Protein AF-A0AA96V862-F1 (afdb_monomer)

Solvent-accessible surface area (backbone atoms only — not comparable to full-atom values): 16514 Å² total; per-residue (Å²): 129,86,79,55,68,40,38,31,34,37,43,31,41,60,76,70,47,65,59,56,53,52,51,33,53,74,69,68,27,39,82,74,44,79,47,78,55,97,62,36,30,42,33,37,32,36,35,37,61,89,52,47,67,60,54,48,54,52,30,51,76,62,75,25,45,72,42,81,12,76,30,44,45,32,28,33,26,34,34,24,37,42,67,51,75,94,70,34,43,41,37,50,53,48,50,42,55,55,46,34,73,36,40,26,46,61,45,83,42,55,38,94,36,32,51,71,72,88,52,29,44,63,52,74,69,56,31,54,44,46,48,74,30,62,27,34,38,36,43,40,53,55,48,63,68,51,49,59,77,31,48,40,53,54,45,64,80,52,81,40,56,29,34,38,27,19,28,52,68,88,64,58,35,89,70,35,66,82,40,79,34,53,39,38,60,45,23,67,32,94,54,75,83,73,50,72,69,47,47,53,41,51,51,51,45,47,52,54,53,32,56,52,49,52,54,50,49,60,57,41,65,76,51,40,46,20,43,54,40,65,57,54,51,50,48,46,58,73,73,37,71,64,52,85,68,42,87,48,84,68,29,63,40,49,28,81,50,16,38,38,39,62,46,53,22,99,82,44,44,70,63,57,37,62,32,69,45,96,92,63,56,35,42,54,75,43,27,53,78,42,75,31,76,62,86,43,13,28,32,38,42,41,37,34,24,83,79,62,72,50,73,101

Secondary structure (DSSP, 8-state):
-PPPEEEEEEEEESTTTHHHHHHHHHTT-EEEEEEEETTEEEEEEEEEGGGHHHHHHHHHHTT-EEEE-TTTT-EEEEEES---GGG-THHHHHHHHHTTTTT-EEEEEE-TT--TTT-----HHHHHHHHTSSEEEEE--S-HHHIIIIIGGGGTT--S-EEEE-S-SS--GGGSTT-SEEE-S----SS---SHHHHHHHHHHHHHHHHHHHHHHHHHTTS-BSS-HHHHHHHHHHH-THHHH--SSSSEEEETTEEEEEEEHHHHHHHHHTPBPTTS-BHHHHEEEEE-TTTTEEEEEEPBHHHHS---

Organism: NCBI:txid3028298

Radius of gyration: 20.08 Å; Cα contacts (8 Å, |Δi|>4): 647; chains: 1; bounding box: 52×44×53 Å

Nearest PDB structures (foldseek):
  4myu-assembly1_A  TM=8.018E-01  e=1.158E-02  Thermus thermophilus
  6n0i-assembly1_A  TM=8.155E-01  e=1.321E-02  Pseudomonas putida KT2440
  5h7l-assembly2_B  TM=7.186E-01  e=4.052E-03  Pyrococcus horikoshii OT3
  7pjw-assembly1_x  TM=7.394E-01  e=7.315E-03  Escherichia coli
  7uvp-assembly1_A  TM=8.026E-01  e=3.100E-02  Bacteroides thetaiotaomicron VPI-5482

Sequence (312 aa):
MATVFEPYVFNGGVYKHGLVIELLEDVGGYLVSKIVSVAEVTMDMMVPREDVPLLEALAKSLLGTLTKSPLTGVEIAVVSPTLASHHLPHSACDIAEYLRHPGAKTTMIGLARGMGKRVSLNDDYERRLINEHDLAVFCLGSFRDCIMNYKIRLFEGIEVPIVATGGPGDIETEEIDGADLYVGHLGRSSHRWRGADEISSLDVLNEKVSELTDKLRDIIAKDPPAVLPARAMKEIENQVPEITRSLAPAPLSLKLTGIRVKLPYDLFHEKVENVEFDEGPKLSDIADITKSKLNDYILVQIKPKSEVGFEI

Mean predicted aligned error: 4.91 Å

Structure (mmCIF, N/CA/C/O backbone):
data_AF-A0AA96V862-F1
#
_entry.id   AF-A0AA96V862-F1
#
loop_
_atom_site.group_PDB
_atom_site.id
_atom_site.type_symbol
_atom_site.label_atom_id
_atom_site.label_alt_id
_atom_site.label_comp_id
_atom_site.label_asym_id
_atom_site.label_entity_id
_atom_site.label_seq_id
_atom_site.pdbx_PDB_ins_code
_atom_site.Cartn_x
_atom_site.Cartn_y
_atom_site.Cartn_z
_atom_site.occupancy
_atom_site.B_iso_or_equiv
_atom_site.auth_seq_id
_atom_site.auth_comp_id
_atom_site.auth_asym_id
_atom_site.auth_atom_id
_atom_site.pdbx_PDB_model_num
ATOM 1 N N . MET A 1 1 ? -21.231 16.796 6.192 1.00 41.34 1 MET A N 1
ATOM 2 C CA . MET A 1 1 ? -20.153 16.767 5.181 1.00 41.34 1 MET A CA 1
ATOM 3 C C . MET A 1 1 ? -19.233 15.641 5.593 1.00 41.34 1 MET A C 1
ATOM 5 O O . MET A 1 1 ? -18.969 15.554 6.782 1.00 41.34 1 MET A O 1
ATOM 9 N N . ALA A 1 2 ? -18.839 14.754 4.678 1.00 55.97 2 ALA A N 1
ATOM 10 C CA . ALA A 1 2 ? -17.864 13.719 5.008 1.00 55.97 2 ALA A CA 1
ATOM 11 C C . ALA A 1 2 ? -16.535 14.406 5.351 1.00 55.97 2 ALA A C 1
ATOM 13 O O . ALA A 1 2 ? -16.048 15.224 4.566 1.00 55.97 2 ALA A O 1
ATOM 14 N N . THR A 1 3 ? -16.003 14.139 6.540 1.00 68.88 3 THR A N 1
ATOM 15 C CA . THR A 1 3 ? -14.708 14.664 6.975 1.00 68.88 3 THR A CA 1
ATOM 16 C C . THR A 1 3 ? -13.630 14.121 6.043 1.00 68.88 3 THR A C 1
ATOM 18 O O . THR A 1 3 ? -13.493 12.910 5.885 1.00 68.88 3 THR A O 1
ATOM 21 N N . VAL A 1 4 ? -12.878 15.007 5.387 1.00 80.44 4 VAL A N 1
ATOM 22 C CA . VAL A 1 4 ? -11.779 14.596 4.504 1.00 80.44 4 VAL A CA 1
ATOM 23 C C . VAL A 1 4 ? -10.538 14.372 5.356 1.00 80.44 4 VAL A C 1
ATOM 25 O O . VAL A 1 4 ? -10.040 15.311 5.976 1.00 80.44 4 VAL A O 1
ATOM 28 N N . PHE A 1 5 ? -10.041 13.140 5.374 1.00 85.81 5 PHE A N 1
ATOM 29 C CA . PHE A 1 5 ? -8.814 12.779 6.075 1.00 85.81 5 PHE A CA 1
ATOM 30 C C . PHE A 1 5 ? -7.603 12.920 5.155 1.00 85.81 5 PHE A C 1
ATOM 32 O O . PHE A 1 5 ? -7.641 12.523 3.990 1.00 85.81 5 PHE A O 1
ATOM 39 N N . GLU A 1 6 ? -6.514 13.454 5.694 1.00 87.75 6 GLU A N 1
ATOM 40 C CA . GLU A 1 6 ? -5.225 13.539 5.027 1.00 87.75 6 GLU A CA 1
ATOM 41 C C . GLU A 1 6 ? -4.158 12.750 5.793 1.00 87.75 6 GLU A C 1
ATOM 43 O O . GLU A 1 6 ? -4.109 12.798 7.027 1.00 87.75 6 GLU A O 1
ATOM 48 N N . PRO A 1 7 ? -3.291 12.019 5.077 1.00 91.69 7 PRO A N 1
ATOM 49 C CA . PRO A 1 7 ? -2.254 11.231 5.707 1.00 91.69 7 PRO A CA 1
ATOM 50 C C . PRO A 1 7 ? -1.023 12.070 6.066 1.00 91.69 7 PRO A C 1
ATOM 52 O O . PRO A 1 7 ? -0.457 12.780 5.227 1.00 91.69 7 PRO A O 1
ATOM 55 N N . TYR A 1 8 ? -0.549 11.911 7.2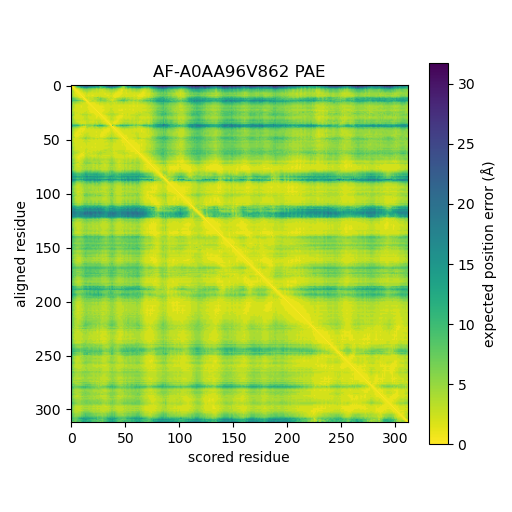97 1.00 93.25 8 TYR A N 1
ATOM 56 C CA . TYR A 1 8 ? 0.639 12.582 7.814 1.00 93.25 8 TYR A CA 1
ATOM 57 C C . TYR A 1 8 ? 1.540 11.624 8.586 1.00 93.25 8 TYR A C 1
ATOM 59 O O . TYR A 1 8 ? 1.083 10.662 9.202 1.00 93.25 8 TYR A O 1
ATOM 67 N N . VAL A 1 9 ? 2.833 11.932 8.576 1.00 93.00 9 VAL A N 1
ATOM 68 C CA . VAL A 1 9 ? 3.843 11.317 9.432 1.00 93.00 9 VAL A CA 1
ATOM 69 C C . VAL A 1 9 ? 4.285 12.348 10.453 1.00 93.00 9 VAL A C 1
ATOM 71 O O . VAL A 1 9 ? 4.728 13.441 10.095 1.00 93.00 9 VAL A O 1
ATOM 74 N N . PHE A 1 10 ? 4.186 11.994 11.728 1.00 93.94 10 PHE A N 1
ATOM 75 C CA . PHE A 1 10 ? 4.825 12.729 12.807 1.00 93.94 10 PHE A CA 1
ATOM 76 C C . PHE A 1 10 ? 6.157 12.072 13.159 1.00 93.94 10 PHE A C 1
ATOM 78 O O . PHE A 1 10 ? 6.182 10.885 13.478 1.00 93.94 10 PHE A O 1
ATOM 85 N N . ASN A 1 11 ? 7.239 12.850 13.168 1.00 93.06 11 ASN A N 1
ATOM 86 C CA . ASN A 1 11 ? 8.526 12.449 13.736 1.00 93.06 11 ASN A CA 1
ATOM 87 C C . ASN A 1 11 ? 8.864 13.356 14.914 1.00 93.06 11 ASN A C 1
ATOM 89 O O . ASN A 1 11 ? 8.935 14.577 14.760 1.00 93.06 11 ASN A O 1
ATOM 93 N N . GLY A 1 12 ? 9.112 12.777 16.083 1.00 92.88 12 GLY A N 1
ATOM 94 C CA . GLY A 1 12 ? 9.465 13.542 17.274 1.00 92.88 12 GLY A CA 1
ATOM 95 C C . GLY A 1 12 ? 10.112 12.688 18.352 1.00 92.88 12 GLY A C 1
ATOM 96 O O . GLY A 1 12 ? 10.449 11.528 18.132 1.00 92.88 12 GLY A O 1
ATOM 97 N N . GLY A 1 13 ? 10.295 13.265 19.537 1.00 90.69 13 GLY A N 1
ATOM 98 C CA . GLY A 1 13 ? 10.843 12.540 20.680 1.00 90.69 13 GLY A CA 1
ATOM 99 C C . GLY A 1 13 ? 9.818 11.624 21.356 1.00 90.69 13 GLY A C 1
ATOM 100 O O . GLY A 1 13 ? 8.620 11.899 21.364 1.00 90.69 13 GLY A O 1
ATOM 101 N N . VAL A 1 14 ? 10.292 10.573 22.030 1.00 88.75 14 VAL A N 1
ATOM 102 C CA . VAL A 1 14 ? 9.450 9.715 22.895 1.00 88.75 14 VAL A CA 1
ATOM 103 C C . VAL A 1 14 ? 8.848 10.506 24.065 1.00 88.75 14 VAL A C 1
ATOM 105 O O . VAL A 1 14 ? 7.807 10.144 24.613 1.00 88.75 14 VAL A O 1
ATOM 108 N N . TYR A 1 15 ? 9.456 11.621 24.457 1.00 85.81 15 TYR A N 1
ATOM 109 C CA . TYR A 1 15 ? 8.900 12.487 25.489 1.00 85.81 15 TYR A CA 1
ATOM 110 C C . TYR A 1 15 ? 7.643 13.216 24.986 1.00 85.81 15 TYR A C 1
ATOM 112 O O . TYR A 1 15 ? 7.693 13.912 23.979 1.00 85.81 15 TYR A O 1
ATOM 120 N N . LYS A 1 16 ? 6.522 13.088 25.711 1.00 86.50 16 LYS A N 1
ATOM 121 C CA . LYS A 1 16 ? 5.240 13.782 25.450 1.00 86.50 16 LYS A CA 1
ATOM 122 C C . LYS A 1 16 ? 4.552 13.502 24.104 1.00 86.50 16 LYS A C 1
ATOM 124 O O . LYS A 1 16 ? 3.540 14.133 23.824 1.00 86.50 16 LYS A O 1
ATOM 129 N N . HIS A 1 17 ? 4.992 12.514 23.324 1.00 91.00 17 HIS A N 1
ATOM 130 C CA . HIS A 1 17 ? 4.278 12.111 22.102 1.00 91.00 17 HIS A CA 1
ATOM 131 C C . HIS A 1 17 ? 2.830 11.655 22.351 1.00 91.00 17 HIS A C 1
ATOM 133 O O . HIS A 1 17 ? 2.010 11.733 21.446 1.00 91.00 17 HIS A O 1
ATOM 139 N N . GLY A 1 18 ? 2.503 11.223 23.577 1.00 92.06 18 GLY A N 1
ATOM 140 C CA . GLY A 1 18 ? 1.128 10.920 23.985 1.00 92.06 18 GLY A CA 1
ATOM 141 C C . GLY A 1 18 ? 0.166 12.094 23.787 1.00 92.06 18 GLY A C 1
ATOM 142 O O . GLY A 1 18 ? -0.957 11.862 23.375 1.00 92.06 18 GLY A O 1
ATOM 143 N N . LEU A 1 19 ? 0.632 13.342 23.930 1.00 93.88 19 LEU A N 1
ATOM 144 C CA . LEU A 1 19 ? -0.191 14.532 23.672 1.00 93.88 19 LEU A CA 1
ATOM 145 C C . LEU A 1 19 ? -0.640 14.626 22.209 1.00 93.88 19 LEU A C 1
ATOM 147 O O . LEU A 1 19 ? -1.703 15.162 21.924 1.00 93.88 19 LEU A O 1
ATOM 151 N N . VAL A 1 20 ? 0.178 14.129 21.275 1.00 94.50 20 VAL A N 1
ATOM 152 C CA . VAL A 1 20 ? -0.180 14.091 19.849 1.00 94.50 20 VAL A CA 1
ATOM 153 C C . VAL A 1 20 ? -1.246 13.028 19.603 1.00 94.50 20 VAL A C 1
ATOM 155 O O . VAL A 1 20 ? -2.133 13.258 18.796 1.00 94.50 20 VAL A O 1
ATOM 158 N N . ILE A 1 21 ? -1.179 11.895 20.311 1.00 94.12 21 ILE A N 1
ATOM 159 C CA . ILE A 1 21 ? -2.191 10.831 20.230 1.00 94.12 21 ILE A CA 1
ATOM 160 C C . ILE A 1 21 ? -3.515 11.318 20.826 1.00 94.12 21 ILE A C 1
ATOM 162 O O . ILE A 1 21 ? -4.541 11.181 20.178 1.00 94.12 21 ILE A O 1
ATOM 166 N N . GLU A 1 22 ? -3.478 11.942 22.004 1.00 94.62 22 GLU A N 1
ATOM 167 C CA . GLU A 1 22 ? -4.659 12.531 22.651 1.00 94.62 22 GLU A CA 1
ATOM 168 C C . GLU A 1 22 ? -5.318 13.576 21.741 1.00 94.62 22 GLU A C 1
ATOM 170 O O . GLU A 1 22 ? -6.507 13.481 21.460 1.00 94.62 22 GLU A O 1
ATOM 175 N N . 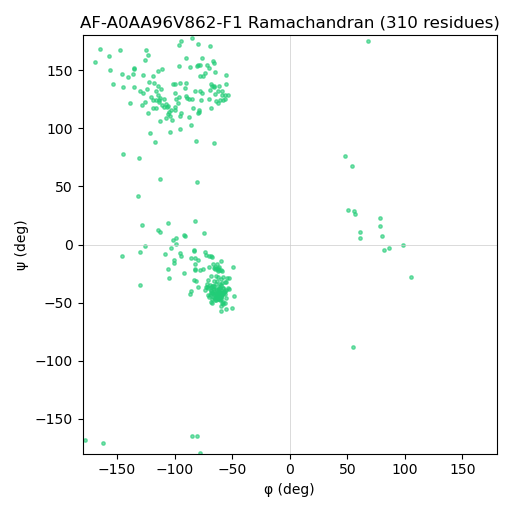LEU A 1 23 ? -4.537 14.514 21.187 1.00 95.50 23 LEU A N 1
ATOM 176 C CA . LEU A 1 23 ? -5.076 15.505 20.254 1.00 95.50 23 LEU A CA 1
ATOM 177 C C . LEU A 1 23 ? -5.633 14.855 18.980 1.00 95.50 23 LEU A C 1
ATOM 179 O O . LEU A 1 23 ? -6.647 15.312 18.466 1.00 95.50 23 LEU A O 1
ATOM 183 N N . LEU A 1 24 ? -4.974 13.817 18.455 1.00 94.62 24 LEU A N 1
ATOM 184 C CA . LEU A 1 24 ? -5.450 13.082 17.283 1.00 94.62 24 LEU A CA 1
ATOM 185 C C . LEU A 1 24 ? -6.815 12.435 17.555 1.00 94.62 24 LEU A C 1
ATOM 187 O O . LEU A 1 24 ? -7.692 12.520 16.703 1.00 94.62 24 LEU A O 1
ATOM 191 N N . GLU A 1 25 ? -6.998 11.822 18.724 1.00 91.75 25 GLU A N 1
ATOM 192 C CA . GLU A 1 25 ? -8.276 11.236 19.144 1.00 91.75 25 GLU A CA 1
ATOM 193 C C . GLU A 1 25 ? -9.349 12.318 19.354 1.00 91.75 25 GLU A C 1
ATOM 195 O O . GLU A 1 25 ? -10.470 12.155 18.874 1.00 91.75 25 GLU A O 1
ATOM 200 N N . ASP A 1 26 ? -8.996 13.453 19.968 1.00 93.75 26 ASP A N 1
ATOM 201 C CA . ASP A 1 26 ? -9.911 14.580 20.209 1.00 93.75 26 ASP A CA 1
ATOM 202 C C . ASP A 1 26 ? -10.456 15.195 18.911 1.00 93.75 26 ASP A C 1
ATOM 204 O O . ASP A 1 26 ? -11.619 15.602 18.853 1.00 93.75 26 ASP A O 1
ATOM 208 N N . VAL A 1 27 ? -9.637 15.256 17.855 1.00 92.69 27 VAL A N 1
ATOM 209 C CA . VAL A 1 27 ? -10.074 15.741 16.534 1.00 92.69 27 VAL A CA 1
ATOM 210 C C . VAL A 1 27 ? -10.773 14.652 15.711 1.00 92.69 27 VAL A C 1
ATOM 212 O O . VAL A 1 27 ? -11.282 14.932 14.632 1.00 92.69 27 VAL A O 1
ATOM 215 N N . GLY A 1 28 ? -10.825 13.405 16.194 1.00 89.81 28 GLY A N 1
ATOM 216 C CA . GLY A 1 28 ? -11.420 12.273 15.476 1.00 89.81 28 GLY A CA 1
ATOM 217 C C . GLY A 1 28 ? -10.530 11.691 14.371 1.00 89.81 28 GLY A C 1
ATOM 218 O O . GLY A 1 28 ? -11.031 11.090 13.422 1.00 89.81 28 GLY A O 1
ATOM 219 N N . GLY A 1 29 ? -9.215 11.896 14.458 1.00 92.06 29 GLY A N 1
ATOM 220 C CA . GLY A 1 29 ? -8.222 11.255 13.603 1.00 92.06 29 GLY A CA 1
ATOM 221 C C . GLY A 1 29 ? -7.894 9.823 14.031 1.00 92.06 29 GLY A C 1
ATOM 222 O O . GLY A 1 29 ? -8.300 9.346 15.088 1.00 92.06 29 GLY A O 1
ATOM 223 N N . TYR A 1 30 ? -7.114 9.129 13.202 1.00 92.56 30 TYR A N 1
ATOM 224 C CA . TYR A 1 30 ? -6.761 7.726 13.424 1.00 92.56 30 TYR A CA 1
ATOM 225 C C . TYR A 1 30 ? -5.254 7.509 13.375 1.00 92.56 30 TYR A C 1
ATOM 227 O O . TYR A 1 30 ? -4.579 7.910 12.423 1.00 92.56 30 TYR A O 1
ATOM 235 N N . LEU A 1 31 ? -4.726 6.817 14.384 1.00 91.56 31 LEU A N 1
ATOM 236 C CA . LEU A 1 31 ? -3.350 6.334 14.386 1.00 91.56 31 LEU A CA 1
ATOM 237 C C . LEU A 1 31 ? -3.266 5.065 13.529 1.00 91.56 31 LEU A C 1
ATOM 239 O O . LEU A 1 31 ? -3.858 4.045 13.867 1.00 91.56 31 LEU A O 1
ATOM 243 N N . VAL A 1 32 ? -2.516 5.122 12.430 1.00 89.75 32 VAL A N 1
ATOM 244 C CA . VAL A 1 32 ? -2.312 3.985 11.519 1.00 89.75 32 VAL A CA 1
ATOM 245 C C . VAL A 1 32 ? -1.148 3.121 11.990 1.00 89.75 32 VAL A C 1
ATOM 247 O O . VAL A 1 32 ? -1.200 1.895 11.933 1.00 89.75 32 VAL A O 1
ATOM 250 N N . SER A 1 33 ? -0.054 3.746 12.419 1.00 86.88 33 SER A N 1
ATOM 251 C CA . SER A 1 33 ? 1.128 3.017 12.868 1.00 86.88 33 SER A CA 1
ATOM 252 C C . SER A 1 33 ? 1.960 3.859 13.824 1.00 86.88 33 SER A C 1
ATOM 254 O O . SER A 1 33 ? 1.974 5.085 13.746 1.00 86.88 33 SER A O 1
ATOM 256 N N . LYS A 1 34 ? 2.655 3.191 14.746 1.00 90.12 34 LYS A N 1
ATOM 257 C CA . LYS A 1 34 ? 3.554 3.822 15.709 1.00 90.12 34 LYS A CA 1
ATOM 258 C C . LYS A 1 34 ? 4.805 2.979 15.856 1.00 90.12 34 LYS A C 1
ATOM 260 O O . LYS A 1 34 ? 4.740 1.820 16.264 1.00 90.12 34 LYS A O 1
ATOM 265 N N . ILE A 1 35 ? 5.949 3.585 15.574 1.00 88.00 35 ILE A N 1
ATOM 266 C CA . ILE A 1 35 ? 7.262 2.973 15.741 1.00 88.00 35 ILE A CA 1
ATOM 267 C C . ILE A 1 35 ? 8.035 3.812 16.748 1.00 88.00 35 ILE A C 1
ATOM 269 O O . ILE A 1 35 ? 8.203 5.014 16.573 1.00 88.00 35 ILE A O 1
ATOM 273 N N . VAL A 1 36 ? 8.503 3.169 17.815 1.00 88.88 36 VAL A N 1
ATOM 274 C CA . VAL A 1 36 ? 9.355 3.795 18.828 1.00 88.88 36 VAL A CA 1
ATOM 275 C C . VAL A 1 36 ? 10.777 3.281 18.634 1.00 88.88 36 VAL A C 1
ATOM 277 O O . VAL A 1 36 ? 11.021 2.080 18.749 1.00 88.88 36 VAL A O 1
ATOM 280 N N . SER A 1 37 ? 11.712 4.185 18.347 1.00 87.19 37 SER A N 1
ATOM 281 C CA . SER A 1 37 ? 13.129 3.889 18.135 1.00 87.19 37 SER A CA 1
ATOM 282 C C . SER A 1 37 ? 13.984 4.669 19.130 1.00 87.19 37 SER A C 1
ATOM 284 O O . SER A 1 37 ? 14.327 5.827 18.913 1.00 87.19 37 SER A O 1
ATOM 286 N N . VAL A 1 38 ? 14.346 4.021 20.241 1.00 87.06 38 VAL A N 1
ATOM 287 C CA . VAL A 1 38 ? 15.178 4.580 21.324 1.00 87.06 38 VAL A CA 1
ATOM 288 C C . VAL A 1 38 ? 14.621 5.893 21.894 1.00 87.06 38 VAL A C 1
ATOM 290 O O . VAL A 1 38 ? 13.881 5.863 22.873 1.00 87.06 38 VAL A O 1
ATOM 293 N N . ALA A 1 39 ? 14.992 7.034 21.313 1.00 88.75 39 ALA A N 1
ATOM 294 C CA . ALA A 1 39 ? 14.584 8.369 21.740 1.00 88.75 39 ALA A CA 1
ATOM 295 C C . ALA A 1 39 ? 13.582 9.029 20.780 1.00 88.75 39 ALA A C 1
ATOM 297 O O . ALA A 1 39 ? 13.023 10.071 21.122 1.00 88.75 39 ALA A O 1
ATOM 298 N N . GLU A 1 40 ? 13.324 8.416 19.626 1.00 90.38 40 GLU A N 1
ATOM 299 C CA . GLU A 1 40 ? 12.461 8.930 18.569 1.00 90.38 40 GLU A CA 1
ATOM 300 C C . GLU A 1 40 ? 11.180 8.104 18.444 1.00 90.38 40 GLU A C 1
ATOM 302 O O . GLU A 1 40 ? 11.135 6.908 18.751 1.00 90.38 40 GLU A O 1
ATOM 307 N N . VAL A 1 41 ? 10.120 8.759 17.991 1.00 92.50 41 VAL A N 1
ATOM 308 C CA . VAL A 1 41 ? 8.857 8.136 17.630 1.00 92.50 41 VAL A CA 1
ATOM 309 C C . VAL A 1 41 ? 8.438 8.625 16.253 1.00 92.50 41 VAL A C 1
ATOM 311 O O . VAL A 1 41 ? 8.437 9.828 15.983 1.00 92.50 41 VAL A O 1
ATOM 314 N N . THR A 1 42 ? 8.061 7.673 15.410 1.00 91.88 42 THR A N 1
ATOM 315 C CA . THR A 1 42 ? 7.441 7.916 14.112 1.00 91.88 42 THR A CA 1
ATOM 316 C C . THR A 1 42 ? 6.010 7.408 14.179 1.00 91.88 42 THR A C 1
ATOM 318 O O . THR A 1 42 ? 5.780 6.259 14.570 1.00 91.88 42 THR A O 1
ATOM 321 N N . MET A 1 43 ? 5.047 8.264 13.847 1.00 92.75 43 MET A N 1
ATOM 322 C CA . MET A 1 43 ? 3.625 7.925 13.847 1.00 92.75 43 MET A CA 1
ATOM 323 C C . MET A 1 43 ? 3.005 8.238 12.493 1.00 92.75 43 MET A C 1
ATOM 325 O O . MET A 1 43 ? 3.043 9.385 12.054 1.00 92.75 43 MET A O 1
ATOM 329 N N . ASP A 1 44 ? 2.413 7.224 11.871 1.00 91.38 44 ASP A N 1
ATOM 330 C CA . ASP A 1 44 ? 1.583 7.366 10.679 1.00 91.38 44 ASP A CA 1
ATOM 331 C C . ASP A 1 44 ? 0.151 7.655 11.130 1.00 91.38 44 ASP A C 1
ATOM 333 O O . ASP A 1 44 ? -0.413 6.895 11.922 1.00 91.38 44 ASP A O 1
ATOM 337 N N . MET A 1 45 ? -0.448 8.738 10.644 1.00 93.00 45 MET A N 1
ATOM 338 C CA . MET A 1 45 ? -1.752 9.215 11.106 1.00 93.00 45 MET A CA 1
ATOM 339 C C . MET A 1 45 ? -2.641 9.617 9.931 1.00 93.00 45 MET A C 1
ATOM 341 O O . MET A 1 45 ? -2.160 10.138 8.926 1.00 93.00 45 MET A O 1
ATOM 345 N N . MET A 1 46 ? -3.945 9.413 10.091 1.00 91.62 46 MET A N 1
ATOM 346 C CA . MET A 1 46 ? -4.989 10.002 9.255 1.00 91.62 46 MET A CA 1
ATOM 347 C C . MET A 1 46 ? -5.629 11.144 10.037 1.00 91.62 46 MET A C 1
ATOM 349 O O . MET A 1 46 ? -6.224 10.912 11.089 1.00 91.62 46 MET A O 1
ATOM 353 N N . VAL A 1 47 ? -5.487 12.371 9.541 1.00 92.62 47 VAL A N 1
ATOM 354 C CA . VAL A 1 47 ? -5.887 13.592 10.251 1.00 92.62 47 VAL A CA 1
ATOM 355 C C . VAL A 1 47 ? -7.003 14.287 9.472 1.00 92.62 47 VAL A C 1
ATOM 357 O O . VAL A 1 47 ? -6.854 14.465 8.263 1.00 92.62 47 VAL A O 1
ATOM 360 N N . PRO A 1 48 ? -8.105 14.709 10.108 1.00 91.69 48 PRO A N 1
ATOM 361 C CA . PRO A 1 48 ? -9.076 15.597 9.478 1.00 91.69 48 PRO A CA 1
ATOM 362 C C . PRO A 1 48 ? -8.396 16.849 8.921 1.00 91.69 48 PRO A C 1
ATOM 364 O O . PRO A 1 48 ? -7.658 17.534 9.629 1.00 91.69 48 PRO A O 1
ATOM 367 N N . ARG A 1 49 ? -8.649 17.170 7.649 1.00 89.81 49 ARG A N 1
ATOM 368 C CA . ARG A 1 49 ? -8.008 18.296 6.948 1.00 89.81 49 ARG A CA 1
ATOM 369 C C . ARG A 1 49 ? -8.132 19.622 7.705 1.00 89.81 49 ARG A C 1
ATOM 371 O O . ARG A 1 49 ? -7.201 20.422 7.682 1.00 89.81 49 ARG A O 1
ATOM 378 N N . GLU A 1 50 ? -9.277 19.861 8.338 1.00 90.50 50 GLU A N 1
ATOM 379 C CA . GLU A 1 50 ? -9.581 21.114 9.042 1.00 90.50 50 GLU A CA 1
ATOM 380 C C . GLU A 1 50 ? -8.716 21.308 10.300 1.00 90.50 50 GLU A C 1
ATOM 382 O O . GLU A 1 50 ? -8.393 22.443 10.653 1.00 90.50 50 GLU A O 1
ATOM 387 N N . ASP A 1 51 ? -8.259 20.210 10.908 1.00 93.44 51 ASP A N 1
ATOM 388 C CA . ASP A 1 51 ? -7.562 20.195 12.197 1.00 93.44 51 ASP A CA 1
ATOM 389 C C . ASP A 1 51 ? -6.041 20.010 12.082 1.00 93.44 51 ASP A C 1
ATOM 391 O O . ASP A 1 51 ? -5.318 20.104 13.078 1.00 93.44 51 ASP A O 1
ATOM 395 N N . VAL A 1 52 ? -5.513 19.824 10.865 1.00 93.25 52 VAL A N 1
ATOM 396 C CA . VAL A 1 52 ? -4.062 19.759 10.601 1.00 93.25 52 VAL A CA 1
ATOM 397 C C . VAL A 1 52 ? -3.287 20.919 11.253 1.00 93.25 52 VAL A C 1
ATOM 399 O O . VAL A 1 52 ? -2.271 20.642 11.898 1.00 93.25 52 VAL A O 1
AT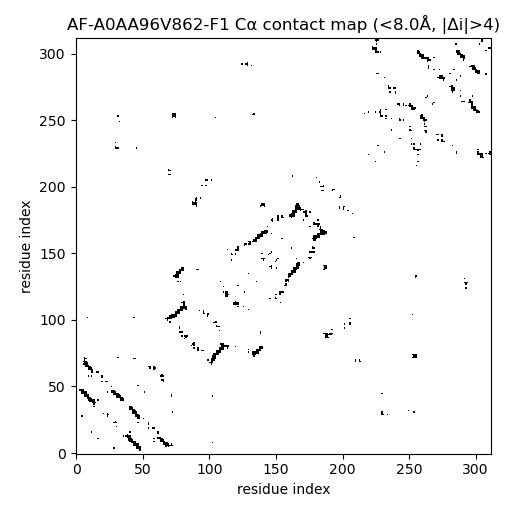OM 402 N N . PRO A 1 53 ? -3.740 22.194 11.193 1.00 95.00 53 PRO A N 1
ATOM 403 C CA . PRO A 1 53 ? -3.010 23.300 11.818 1.00 95.00 53 PRO A CA 1
ATOM 404 C C . PRO A 1 53 ? -2.831 23.151 13.339 1.00 95.00 53 PRO A C 1
ATOM 406 O O . PRO A 1 53 ? -1.838 23.632 13.893 1.00 95.00 53 PRO A O 1
ATOM 409 N N . LEU A 1 54 ? -3.765 22.481 14.028 1.00 94.62 54 LEU A N 1
ATOM 410 C CA . LEU A 1 54 ? -3.670 22.226 15.469 1.00 94.62 54 LEU A CA 1
ATOM 411 C C . LEU A 1 54 ? -2.556 21.218 15.768 1.00 94.62 54 LEU A C 1
ATOM 413 O O . LEU A 1 54 ? -1.726 21.454 16.653 1.00 94.62 54 LEU A O 1
ATOM 417 N N . LEU A 1 55 ? -2.491 20.131 14.992 1.00 93.81 55 LEU A N 1
ATOM 418 C CA . LEU A 1 55 ? -1.431 19.131 15.117 1.00 93.81 55 LEU A CA 1
ATOM 419 C C . LEU A 1 55 ? -0.061 19.706 14.744 1.00 93.81 55 LEU A C 1
ATOM 421 O O . LEU A 1 55 ? 0.918 19.410 15.426 1.00 93.81 55 LEU A O 1
ATOM 425 N N . GLU A 1 56 ? 0.032 20.558 13.721 1.00 94.75 56 GLU A N 1
ATOM 426 C CA . GLU A 1 56 ? 1.283 21.236 13.355 1.00 94.75 56 GLU A CA 1
ATOM 427 C C . GLU A 1 56 ? 1.806 22.126 14.490 1.00 94.75 56 GLU A C 1
ATOM 429 O O . GLU A 1 56 ? 2.999 22.098 14.818 1.00 94.75 56 GLU A O 1
ATOM 434 N N . ALA A 1 57 ? 0.916 22.895 15.126 1.00 95.56 57 ALA A N 1
ATOM 435 C CA . ALA A 1 57 ? 1.269 23.745 16.257 1.00 95.56 57 ALA A CA 1
ATOM 436 C C . ALA A 1 57 ? 1.783 22.918 17.446 1.00 95.56 57 ALA A C 1
ATOM 438 O O . ALA A 1 57 ? 2.821 23.253 18.034 1.00 95.56 57 ALA A O 1
ATOM 439 N N . LEU A 1 58 ? 1.103 21.811 17.768 1.00 94.81 58 LEU A N 1
ATOM 440 C CA . LEU A 1 58 ? 1.529 20.899 18.826 1.00 94.81 58 LEU A CA 1
ATOM 441 C C . LEU A 1 58 ? 2.865 20.231 18.483 1.00 94.81 58 LEU A C 1
ATOM 443 O O . LEU A 1 58 ? 3.781 20.261 19.308 1.00 94.81 58 LEU A O 1
ATOM 447 N N . ALA A 1 59 ? 3.016 19.697 17.268 1.00 94.06 59 ALA A N 1
ATOM 448 C CA . ALA A 1 59 ? 4.241 19.048 16.812 1.00 94.06 59 ALA A CA 1
ATOM 449 C C . ALA A 1 59 ? 5.443 19.989 16.948 1.00 94.06 59 ALA A C 1
ATOM 451 O O . ALA A 1 59 ? 6.457 19.618 17.540 1.00 94.06 59 ALA A O 1
ATOM 452 N N . LYS A 1 60 ? 5.289 21.246 16.518 1.00 94.50 60 LYS A N 1
ATOM 453 C CA . LYS A 1 60 ? 6.320 22.279 16.660 1.00 94.50 60 LYS A CA 1
ATOM 454 C C . LYS A 1 60 ? 6.656 22.581 18.122 1.00 94.50 60 LYS A C 1
ATOM 456 O O . LYS A 1 60 ? 7.831 22.739 18.452 1.00 94.50 60 LYS A O 1
ATOM 461 N N . SER A 1 61 ? 5.659 22.637 19.009 1.00 94.44 61 SER A N 1
ATOM 462 C CA . SER A 1 61 ? 5.885 22.844 20.451 1.00 94.44 61 SER A CA 1
ATOM 463 C C . SER A 1 61 ? 6.673 21.701 21.106 1.00 94.44 61 SER A C 1
ATOM 465 O O . SER A 1 61 ? 7.402 21.922 22.073 1.00 94.44 61 SER A O 1
ATOM 467 N N . LEU A 1 62 ? 6.567 20.493 20.544 1.00 93.12 62 LEU A N 1
ATOM 468 C CA . LEU A 1 62 ? 7.283 19.293 20.972 1.00 93.12 62 LEU A CA 1
ATOM 469 C C . LEU A 1 62 ? 8.625 19.096 20.251 1.00 93.12 62 LEU A C 1
ATOM 471 O O . LEU A 1 62 ? 9.257 18.058 20.437 1.00 93.12 62 LEU A O 1
ATOM 475 N N . LEU A 1 63 ? 9.070 20.073 19.448 1.00 92.88 63 LEU A N 1
ATOM 476 C CA . LEU A 1 63 ? 10.261 19.972 18.592 1.00 92.88 63 LEU A CA 1
ATOM 477 C C . LEU A 1 63 ? 10.198 18.789 17.605 1.00 92.88 63 LEU A C 1
ATOM 479 O O . LEU A 1 63 ? 11.230 18.261 17.196 1.00 92.88 63 LEU A O 1
ATOM 483 N N . GLY A 1 64 ? 8.987 18.367 17.241 1.00 93.19 64 GLY A N 1
ATOM 484 C CA . GLY A 1 64 ? 8.726 17.371 16.213 1.00 93.19 64 GLY A CA 1
ATOM 485 C C . GLY A 1 64 ? 8.449 17.998 14.848 1.00 93.19 64 GLY A C 1
ATOM 486 O O . GLY A 1 64 ? 8.336 19.216 14.693 1.00 93.19 64 GLY A O 1
ATOM 487 N N . THR A 1 65 ? 8.310 17.133 13.853 1.00 94.12 65 THR A N 1
ATOM 488 C CA . THR A 1 65 ? 7.952 17.481 12.478 1.00 94.12 65 THR A CA 1
ATOM 489 C C . THR A 1 65 ? 6.693 16.729 12.085 1.00 94.12 65 THR A C 1
ATOM 491 O O . THR A 1 65 ? 6.526 15.565 12.445 1.00 94.12 65 THR A O 1
ATOM 494 N N . LEU A 1 66 ? 5.806 17.410 11.366 1.00 94.00 66 LEU A N 1
ATOM 495 C CA . LEU A 1 66 ? 4.635 16.816 10.743 1.00 94.00 66 LEU A CA 1
ATOM 496 C C . LEU A 1 66 ? 4.808 16.974 9.234 1.00 94.00 66 LEU A C 1
ATOM 498 O O . LEU A 1 66 ? 4.931 18.091 8.737 1.00 94.00 66 LEU A O 1
ATOM 502 N N . THR A 1 67 ? 4.881 15.862 8.515 1.00 93.06 67 THR A N 1
ATOM 503 C CA . THR A 1 67 ? 5.115 15.842 7.067 1.00 93.06 67 THR A CA 1
ATOM 504 C C . THR A 1 67 ? 3.996 15.086 6.382 1.00 93.06 67 THR A C 1
ATOM 506 O O . THR A 1 67 ? 3.627 13.998 6.825 1.00 93.06 67 THR A O 1
ATOM 509 N N . LYS A 1 68 ? 3.450 15.645 5.300 1.00 91.38 68 LYS A N 1
ATOM 510 C CA . LYS A 1 68 ? 2.423 14.963 4.510 1.00 91.38 68 LYS A CA 1
ATOM 511 C C . LYS A 1 68 ? 2.991 13.666 3.936 1.00 91.38 68 LYS A C 1
ATOM 513 O O . LYS A 1 68 ? 4.119 13.646 3.450 1.00 91.38 68 LYS A O 1
ATOM 518 N N . SER A 1 69 ? 2.206 12.599 4.008 1.00 92.38 69 SER A N 1
ATOM 519 C CA . SER A 1 69 ? 2.647 11.243 3.687 1.00 92.38 69 SER A CA 1
ATOM 520 C C . SER A 1 69 ? 1.643 10.583 2.743 1.00 92.38 69 SER A C 1
ATOM 522 O O . SER A 1 69 ? 0.816 9.778 3.165 1.00 92.38 69 SER A O 1
ATOM 524 N N . PRO A 1 70 ? 1.633 10.973 1.458 1.00 91.62 70 PRO A N 1
ATOM 525 C CA . PRO A 1 70 ? 0.531 10.685 0.542 1.00 91.62 70 PRO A CA 1
ATOM 526 C C . PRO A 1 70 ? 0.291 9.196 0.284 1.00 91.62 70 PRO A C 1
ATOM 528 O O . PRO A 1 70 ? -0.794 8.848 -0.166 1.00 91.62 70 PRO A O 1
ATOM 531 N N . LEU A 1 71 ? 1.232 8.299 0.581 1.00 94.38 71 LEU A N 1
ATOM 532 C CA . LEU A 1 71 ? 1.053 6.856 0.408 1.00 94.38 71 LEU A CA 1
ATOM 533 C C . LEU A 1 71 ? 0.733 6.122 1.720 1.00 94.38 71 LEU A C 1
ATOM 535 O O . LEU A 1 71 ? 0.602 4.898 1.714 1.00 94.38 71 LEU A O 1
ATOM 539 N N . THR A 1 72 ? 0.561 6.822 2.848 1.00 92.00 72 THR A N 1
ATOM 540 C CA . THR A 1 72 ? 0.076 6.179 4.077 1.00 92.00 72 THR A CA 1
ATOM 541 C C . THR A 1 72 ? -1.291 5.556 3.830 1.00 92.00 72 THR A C 1
ATOM 543 O O . THR A 1 72 ? -2.200 6.185 3.283 1.00 92.00 72 THR A O 1
ATOM 546 N N . GLY A 1 73 ? -1.432 4.302 4.257 1.00 90.88 73 GLY A N 1
ATOM 547 C CA . GLY A 1 73 ? -2.656 3.539 4.048 1.00 90.88 73 GLY A CA 1
ATOM 548 C C . GLY A 1 73 ? -2.815 2.962 2.644 1.00 90.88 73 GLY A C 1
ATOM 549 O O . GLY A 1 73 ? -3.920 2.587 2.271 1.00 90.88 73 GLY A O 1
ATOM 550 N N . VAL A 1 74 ? -1.729 2.915 1.874 1.00 94.88 74 VAL A N 1
ATOM 551 C CA . VAL A 1 74 ? -1.693 2.310 0.543 1.00 94.88 74 VAL A CA 1
ATOM 552 C C . VAL A 1 74 ? -0.780 1.096 0.579 1.00 94.88 74 VAL A C 1
ATOM 554 O O . VAL A 1 74 ? 0.375 1.172 1.016 1.00 94.88 74 VAL A O 1
ATOM 557 N N . GLU A 1 75 ? -1.292 -0.027 0.099 1.00 96.44 75 GLU A N 1
ATOM 558 C CA . GLU A 1 75 ? -0.537 -1.255 -0.079 1.00 96.44 75 GLU A CA 1
ATOM 559 C C . GLU A 1 75 ? -0.124 -1.405 -1.547 1.00 96.44 75 GLU A C 1
ATOM 561 O O . GLU A 1 75 ? -0.968 -1.502 -2.436 1.00 96.44 75 GLU A O 1
ATOM 566 N N . ILE A 1 76 ? 1.182 -1.443 -1.811 1.00 98.25 76 ILE A N 1
ATOM 567 C CA . ILE A 1 76 ? 1.743 -1.458 -3.166 1.00 98.25 76 ILE A CA 1
ATOM 568 C C . ILE A 1 76 ? 2.444 -2.790 -3.427 1.00 98.25 76 ILE A C 1
ATOM 570 O O . ILE A 1 76 ? 3.376 -3.167 -2.708 1.00 98.25 76 ILE A O 1
ATOM 574 N N . ALA A 1 77 ? 2.046 -3.480 -4.493 1.00 97.94 77 ALA A N 1
ATOM 575 C CA . ALA A 1 77 ? 2.788 -4.622 -5.011 1.00 97.94 77 ALA A CA 1
ATOM 576 C C . ALA A 1 77 ? 3.987 -4.122 -5.821 1.00 97.94 77 ALA A C 1
ATOM 578 O O . ALA A 1 77 ? 3.813 -3.536 -6.883 1.00 97.94 77 ALA A O 1
ATOM 579 N N . VAL A 1 78 ? 5.212 -4.373 -5.365 1.00 97.81 78 VAL A N 1
ATOM 580 C CA . VAL A 1 78 ? 6.420 -4.101 -6.155 1.00 97.81 78 VAL A CA 1
ATOM 581 C C . VAL A 1 78 ? 6.820 -5.387 -6.864 1.00 97.81 78 VAL A C 1
ATOM 583 O O . VAL A 1 78 ? 7.390 -6.308 -6.271 1.00 97.81 78 VAL A O 1
ATOM 586 N N . VAL A 1 79 ? 6.454 -5.467 -8.139 1.00 95.88 79 VAL A N 1
ATOM 587 C CA . VAL A 1 79 ? 6.556 -6.667 -8.961 1.00 95.88 79 VAL A CA 1
ATOM 588 C C . VAL A 1 79 ? 7.861 -6.640 -9.737 1.00 95.88 79 VAL A C 1
ATOM 590 O O . VAL A 1 79 ? 8.061 -5.841 -10.648 1.00 95.88 79 VAL A O 1
ATOM 593 N N . SER A 1 80 ? 8.754 -7.565 -9.411 1.00 93.19 80 SER A N 1
ATOM 594 C CA . SER A 1 80 ? 9.957 -7.796 -10.196 1.00 93.19 80 SER A CA 1
ATOM 595 C C . SER A 1 80 ? 9.758 -9.011 -11.104 1.00 93.19 80 SER A C 1
ATOM 597 O O . SER A 1 80 ? 9.294 -10.057 -10.634 1.00 93.19 80 SER A O 1
ATOM 599 N N . PRO A 1 81 ? 10.207 -8.959 -12.374 1.00 89.50 81 PRO A N 1
ATOM 600 C CA . PRO A 1 81 ? 10.284 -10.119 -13.263 1.00 89.50 81 PRO A CA 1
ATOM 601 C C . PRO A 1 81 ? 10.970 -11.354 -12.648 1.00 89.50 81 PRO A C 1
ATOM 603 O O . PRO A 1 81 ? 10.828 -12.464 -13.158 1.00 89.50 81 PRO A O 1
ATOM 606 N N . THR A 1 82 ? 11.752 -11.155 -11.583 1.00 86.50 82 THR A N 1
ATOM 607 C CA . THR A 1 82 ? 12.419 -12.183 -10.778 1.00 86.50 82 THR A CA 1
ATOM 608 C C . THR A 1 82 ? 12.997 -11.585 -9.495 1.00 86.50 82 THR A C 1
ATOM 610 O O . THR A 1 82 ? 13.365 -10.412 -9.458 1.00 86.50 82 THR A O 1
ATOM 613 N N . LEU A 1 83 ? 13.209 -12.408 -8.472 1.00 84.44 83 LEU A N 1
ATOM 614 C CA . LEU A 1 83 ? 14.017 -12.042 -7.300 1.00 84.44 83 LEU A CA 1
ATOM 615 C C . LEU A 1 83 ? 15.294 -12.879 -7.169 1.00 84.44 83 LEU A C 1
ATOM 617 O O . LEU A 1 83 ? 15.962 -12.849 -6.137 1.00 84.44 83 LEU A O 1
ATOM 621 N N . ALA A 1 84 ? 15.661 -13.632 -8.209 1.00 82.81 84 ALA A N 1
ATOM 622 C CA . ALA A 1 84 ? 16.880 -14.425 -8.168 1.00 82.81 84 ALA A CA 1
ATOM 623 C C . ALA A 1 84 ? 18.119 -13.516 -8.103 1.00 82.81 84 ALA A C 1
ATOM 625 O O . ALA A 1 84 ? 18.229 -12.537 -8.840 1.00 82.81 84 ALA A O 1
ATOM 626 N N . SER A 1 85 ? 19.085 -13.867 -7.253 1.00 76.62 85 SER A N 1
ATOM 627 C CA . SER A 1 85 ? 20.280 -13.049 -6.991 1.00 76.62 85 SER A CA 1
ATOM 628 C C . SER A 1 85 ? 21.079 -12.701 -8.254 1.00 76.62 85 SER A C 1
ATOM 630 O O . SER A 1 85 ? 21.509 -11.564 -8.423 1.00 76.62 85 SER A O 1
ATOM 632 N N . HIS A 1 86 ? 21.210 -13.645 -9.190 1.00 79.31 86 HIS A N 1
ATOM 633 C CA . HIS A 1 86 ? 21.911 -13.456 -10.469 1.00 79.31 86 HIS A CA 1
ATOM 634 C C . HIS A 1 86 ? 21.200 -12.494 -11.435 1.00 79.31 86 HIS A C 1
ATOM 636 O O . HIS A 1 86 ? 21.763 -12.100 -12.456 1.00 79.31 86 HIS A O 1
ATOM 642 N N . HIS A 1 87 ? 19.967 -12.105 -11.123 1.00 74.94 87 HIS A N 1
ATOM 643 C CA . HIS A 1 87 ? 19.212 -11.114 -11.868 1.00 74.94 87 HIS A CA 1
ATOM 644 C C . HIS A 1 87 ? 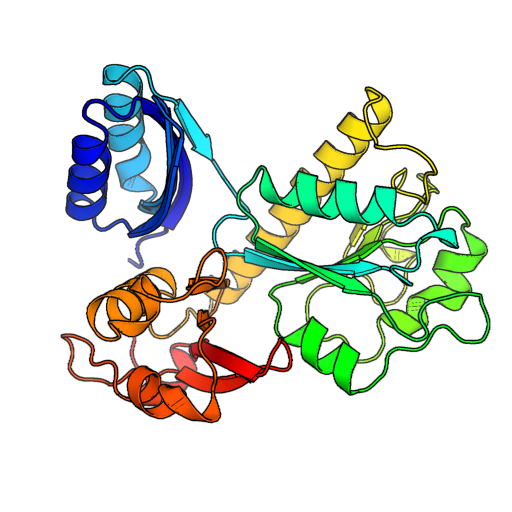19.245 -9.722 -11.232 1.00 74.94 87 HIS A C 1
ATOM 646 O O . HIS A 1 87 ? 18.609 -8.828 -11.779 1.00 74.94 87 HIS A O 1
ATOM 652 N N . LEU A 1 88 ? 20.029 -9.530 -10.162 1.00 75.25 88 LEU A N 1
ATOM 653 C CA . LEU A 1 88 ? 20.332 -8.229 -9.559 1.00 75.25 88 LEU A CA 1
ATOM 654 C C . LEU A 1 88 ? 19.061 -7.436 -9.189 1.00 75.25 88 LEU A C 1
ATOM 656 O O . LEU A 1 88 ? 18.791 -6.394 -9.783 1.00 75.25 88 LEU A O 1
ATOM 660 N N . PRO A 1 89 ? 18.270 -7.901 -8.203 1.00 78.81 89 PRO A N 1
ATOM 661 C CA . PRO A 1 89 ? 16.992 -7.283 -7.838 1.00 78.81 89 PRO A CA 1
ATOM 662 C C . PRO A 1 89 ? 17.144 -5.961 -7.063 1.00 78.81 89 PRO A C 1
ATOM 664 O O . PRO A 1 89 ? 16.162 -5.465 -6.518 1.00 78.81 89 PRO A O 1
ATOM 667 N N . HIS A 1 90 ? 18.357 -5.398 -6.972 1.00 85.00 90 HIS A N 1
ATOM 668 C CA . HIS A 1 90 ? 18.646 -4.212 -6.162 1.00 85.00 90 HIS A CA 1
ATOM 669 C C . HIS A 1 90 ? 17.756 -3.027 -6.530 1.00 85.00 90 HIS A C 1
ATOM 671 O O . HIS A 1 90 ? 17.191 -2.430 -5.623 1.00 85.00 90 HIS A O 1
ATOM 677 N N . SER A 1 91 ? 17.532 -2.778 -7.824 1.00 89.19 91 SER A N 1
ATOM 678 C CA . SER A 1 91 ? 16.637 -1.710 -8.285 1.00 89.19 91 SER A CA 1
ATOM 679 C C . SER A 1 91 ? 15.209 -1.864 -7.749 1.00 89.19 91 SER A C 1
ATOM 681 O O . SER A 1 91 ? 14.598 -0.894 -7.318 1.00 89.19 91 SER A O 1
ATOM 683 N N . ALA A 1 92 ? 14.680 -3.089 -7.713 1.00 92.62 92 ALA A N 1
ATOM 684 C CA . ALA A 1 92 ? 13.331 -3.352 -7.220 1.00 92.62 92 ALA A CA 1
ATOM 685 C C . ALA A 1 92 ? 13.250 -3.213 -5.688 1.00 92.62 92 ALA A C 1
ATOM 687 O O . ALA A 1 92 ? 12.269 -2.693 -5.161 1.00 92.62 92 ALA A O 1
ATOM 688 N N . CYS A 1 93 ? 14.303 -3.618 -4.968 1.00 92.19 93 CYS A N 1
ATOM 689 C CA . CYS A 1 93 ? 14.416 -3.372 -3.530 1.00 92.19 93 CYS A CA 1
ATOM 690 C C . CYS A 1 93 ? 14.522 -1.875 -3.206 1.00 92.19 93 CYS A C 1
ATOM 692 O O . CYS A 1 93 ? 13.885 -1.437 -2.254 1.00 92.19 93 CYS A O 1
ATOM 694 N N . ASP A 1 94 ? 15.295 -1.112 -3.984 1.00 94.50 94 ASP A N 1
ATOM 695 C CA . ASP A 1 94 ? 15.440 0.339 -3.824 1.00 94.50 94 ASP A CA 1
ATOM 696 C C . ASP A 1 94 ? 14.106 1.045 -4.082 1.00 94.50 94 ASP A C 1
ATOM 698 O O . ASP A 1 94 ? 13.680 1.832 -3.246 1.00 94.50 94 ASP A O 1
ATOM 702 N N . ILE A 1 95 ? 13.380 0.682 -5.147 1.00 96.31 95 ILE A N 1
ATOM 703 C CA . ILE A 1 95 ? 12.014 1.172 -5.408 1.00 96.31 95 ILE A CA 1
ATOM 704 C C . ILE A 1 95 ? 11.085 0.883 -4.224 1.00 96.31 95 ILE A C 1
ATOM 706 O O . ILE A 1 95 ? 10.408 1.780 -3.724 1.00 96.31 95 ILE A O 1
ATOM 710 N N . ALA A 1 96 ? 11.060 -0.361 -3.739 1.00 95.88 96 ALA A N 1
ATOM 711 C CA . ALA A 1 96 ? 10.186 -0.740 -2.633 1.00 95.88 96 ALA A CA 1
ATOM 712 C C . ALA A 1 96 ? 10.542 -0.060 -1.311 1.00 95.88 96 ALA A C 1
ATOM 714 O O . ALA A 1 96 ? 9.657 0.156 -0.484 1.00 95.88 96 ALA A O 1
ATOM 715 N N . GLU A 1 97 ? 11.819 0.231 -1.086 1.00 94.81 97 GLU A N 1
ATOM 716 C CA . GLU A 1 97 ? 12.300 1.004 0.054 1.00 94.81 97 GLU A CA 1
ATOM 717 C C . GLU A 1 97 ? 11.914 2.482 -0.090 1.00 94.81 97 GLU A C 1
ATOM 719 O O . GLU A 1 97 ? 11.402 3.077 0.858 1.00 94.81 97 GLU A O 1
ATOM 724 N N . TYR A 1 98 ? 12.066 3.058 -1.283 1.00 95.06 98 TYR A N 1
ATOM 725 C CA . TYR A 1 98 ? 11.777 4.468 -1.534 1.00 95.06 98 TYR A CA 1
ATOM 726 C C . TYR A 1 98 ? 10.287 4.803 -1.442 1.00 95.06 98 TYR A C 1
ATOM 728 O O . TYR A 1 98 ? 9.925 5.795 -0.812 1.00 95.06 98 TYR A O 1
ATOM 736 N N . LEU A 1 99 ? 9.416 3.917 -1.932 1.00 96.25 99 LEU A N 1
ATOM 737 C CA . LEU A 1 99 ? 7.958 4.050 -1.812 1.00 96.25 99 LEU A CA 1
ATOM 738 C C . LEU A 1 99 ? 7.460 4.027 -0.356 1.00 96.25 99 LEU A C 1
ATOM 740 O O . LEU A 1 99 ? 6.380 4.536 -0.067 1.00 96.25 99 LEU A O 1
ATOM 744 N N . ARG A 1 100 ? 8.238 3.480 0.591 1.00 92.69 100 ARG A N 1
ATOM 745 C CA . ARG A 1 100 ? 7.885 3.508 2.024 1.00 92.69 100 ARG A CA 1
ATOM 746 C C . ARG A 1 100 ? 8.108 4.871 2.674 1.00 92.69 100 ARG A C 1
ATOM 748 O O . ARG A 1 100 ? 7.510 5.117 3.715 1.00 92.69 100 ARG A O 1
ATOM 755 N N . HIS A 1 101 ? 8.943 5.738 2.096 1.00 90.56 101 HIS A N 1
ATOM 756 C CA . HIS A 1 101 ? 9.229 7.064 2.656 1.00 90.56 101 HIS A CA 1
ATOM 757 C C . HIS A 1 101 ? 7.960 7.927 2.778 1.00 90.56 101 HIS A C 1
ATOM 759 O O . HIS A 1 101 ? 7.722 8.454 3.862 1.00 90.56 101 HIS A O 1
ATOM 765 N N . PRO A 1 102 ? 7.096 8.017 1.746 1.00 90.81 102 PRO A N 1
ATOM 766 C CA . PRO A 1 102 ? 5.789 8.670 1.854 1.00 90.81 102 PRO A CA 1
ATOM 767 C C . PRO A 1 102 ? 4.692 7.771 2.465 1.00 90.81 102 PRO A C 1
ATOM 769 O O . PRO A 1 102 ? 3.512 8.032 2.240 1.00 90.81 102 PRO A O 1
ATOM 772 N N . GLY A 1 103 ? 5.042 6.703 3.196 1.00 90.00 103 GLY A N 1
ATOM 773 C CA . GLY A 1 103 ? 4.108 5.934 4.032 1.00 90.00 103 GLY A CA 1
ATOM 774 C C . GLY A 1 103 ? 3.541 4.636 3.444 1.00 90.00 103 GLY A C 1
ATOM 775 O O . GLY A 1 103 ? 2.788 3.946 4.139 1.00 90.00 103 GLY A O 1
ATOM 776 N N . ALA A 1 104 ? 3.896 4.253 2.210 1.00 93.94 104 ALA A N 1
ATOM 777 C CA . ALA A 1 104 ? 3.353 3.038 1.597 1.00 93.94 104 ALA A CA 1
ATOM 778 C C . ALA A 1 104 ? 3.776 1.767 2.344 1.00 93.94 104 ALA A C 1
ATOM 780 O O . ALA A 1 104 ? 4.906 1.643 2.833 1.00 93.94 104 ALA A O 1
ATOM 781 N N . LYS A 1 105 ? 2.912 0.750 2.343 1.00 94.00 105 LYS A N 1
ATOM 782 C CA . LYS A 1 105 ? 3.308 -0.625 2.667 1.00 94.00 105 LYS A CA 1
ATOM 783 C C . LYS A 1 105 ? 3.600 -1.367 1.371 1.00 94.00 105 LYS A C 1
ATOM 785 O O . LYS A 1 105 ? 2.703 -1.636 0.585 1.00 94.00 105 LYS A O 1
ATOM 790 N N . THR A 1 106 ? 4.870 -1.691 1.140 1.00 95.56 106 THR A N 1
ATOM 791 C CA . THR A 1 106 ? 5.295 -2.376 -0.087 1.00 95.56 106 THR A CA 1
ATOM 792 C C . THR A 1 106 ? 5.491 -3.871 0.131 1.00 95.56 106 THR A C 1
ATOM 794 O O . THR A 1 106 ? 6.224 -4.288 1.037 1.00 95.56 106 THR A O 1
ATOM 797 N N . THR A 1 107 ? 4.898 -4.668 -0.752 1.00 95.00 107 THR A N 1
ATOM 798 C CA . THR A 1 107 ? 5.082 -6.120 -0.829 1.00 95.00 107 THR A CA 1
ATOM 799 C C . THR A 1 107 ? 5.887 -6.444 -2.078 1.00 95.00 107 THR A C 1
ATOM 801 O O . THR A 1 107 ? 5.457 -6.173 -3.196 1.00 95.00 107 THR A O 1
ATOM 804 N N . MET A 1 108 ? 7.068 -7.032 -1.900 1.00 94.31 108 MET A N 1
ATOM 805 C CA . MET A 1 108 ? 7.893 -7.487 -3.020 1.00 94.31 108 MET A CA 1
ATOM 806 C C . MET A 1 108 ? 7.335 -8.790 -3.586 1.00 94.31 108 MET A C 1
ATOM 808 O O . MET A 1 108 ? 7.243 -9.781 -2.862 1.00 94.31 108 MET A O 1
ATOM 812 N N . ILE A 1 109 ? 7.037 -8.813 -4.884 1.00 94.19 109 ILE A N 1
ATOM 813 C CA . ILE A 1 109 ? 6.568 -10.005 -5.593 1.00 94.19 109 ILE A CA 1
ATOM 814 C C . ILE A 1 109 ? 7.570 -10.335 -6.694 1.00 94.19 109 ILE A C 1
ATOM 816 O O . ILE A 1 109 ? 7.813 -9.545 -7.603 1.00 94.19 109 ILE A O 1
ATOM 820 N N . GLY A 1 110 ? 8.184 -11.511 -6.599 1.00 91.94 110 GLY A N 1
ATOM 821 C CA . GLY A 1 110 ? 9.073 -12.033 -7.628 1.00 91.94 110 GLY A CA 1
ATOM 822 C C . GLY A 1 110 ? 8.345 -13.035 -8.496 1.00 91.94 110 GLY A C 1
ATOM 823 O O . GLY A 1 110 ? 7.989 -14.100 -8.000 1.00 91.94 110 GLY A O 1
ATOM 824 N N . LEU A 1 111 ? 8.185 -12.727 -9.779 1.00 91.25 111 LEU A N 1
ATOM 825 C CA . LEU A 1 111 ? 7.528 -13.648 -10.698 1.00 91.25 111 LEU A CA 1
ATOM 826 C C . LEU A 1 111 ? 8.387 -14.897 -10.934 1.00 91.25 111 LEU A C 1
ATOM 828 O O . LEU A 1 111 ? 9.603 -14.816 -11.155 1.00 91.25 111 LEU A O 1
ATOM 832 N N . ALA A 1 112 ? 7.743 -16.058 -10.962 1.00 86.06 112 ALA A N 1
ATOM 833 C CA . ALA A 1 112 ? 8.348 -17.339 -11.289 1.00 86.06 112 ALA A CA 1
ATOM 834 C C . ALA A 1 112 ? 8.809 -17.375 -12.752 1.00 86.06 112 ALA A C 1
ATOM 836 O O . ALA A 1 112 ? 9.842 -17.969 -13.075 1.00 86.06 112 ALA A O 1
ATOM 837 N N . ARG A 1 113 ? 8.052 -16.726 -13.649 1.00 83.19 113 ARG A N 1
ATOM 838 C CA . ARG A 1 113 ? 8.323 -16.668 -15.094 1.00 83.19 113 ARG A CA 1
ATOM 839 C C . ARG A 1 113 ? 8.230 -15.248 -15.653 1.00 83.19 113 ARG A C 1
ATOM 841 O O . ARG A 1 113 ? 7.773 -15.026 -16.763 1.00 83.19 113 ARG A O 1
ATOM 848 N N . GLY A 1 114 ? 8.752 -14.260 -14.936 1.00 81.19 114 GLY A N 1
ATOM 849 C CA . GLY A 1 114 ? 8.841 -12.903 -15.479 1.00 81.19 114 GLY A CA 1
ATOM 850 C C . GLY A 1 114 ? 10.056 -12.676 -16.384 1.00 81.19 114 GLY A C 1
ATOM 851 O O . GLY A 1 114 ? 10.128 -11.656 -17.064 1.00 81.19 114 GLY A O 1
ATOM 852 N N . MET A 1 115 ? 11.033 -13.586 -16.428 1.00 80.00 115 MET A N 1
ATOM 853 C CA . MET A 1 115 ? 12.339 -13.333 -17.057 1.00 80.00 115 MET A CA 1
ATOM 854 C C . MET A 1 115 ? 12.409 -13.608 -18.554 1.00 80.00 115 MET A C 1
ATOM 856 O O . MET A 1 115 ? 11.714 -14.453 -19.098 1.00 80.00 115 MET A O 1
ATOM 860 N N . GLY A 1 116 ? 13.316 -12.906 -19.239 1.00 78.38 116 GLY A N 1
ATOM 861 C CA . GLY A 1 116 ? 13.561 -13.102 -20.669 1.00 78.38 116 GLY A CA 1
ATOM 862 C C . GLY A 1 116 ? 12.394 -12.664 -21.565 1.00 78.38 116 GLY A C 1
ATOM 863 O O . GLY A 1 116 ? 11.345 -12.232 -21.098 1.00 78.38 116 GLY A O 1
ATOM 864 N N . LYS A 1 117 ? 12.591 -12.729 -22.885 1.00 82.62 117 LYS A N 1
ATOM 865 C CA . LYS A 1 117 ? 11.600 -12.256 -23.871 1.00 82.62 117 LYS A CA 1
ATOM 866 C C . LYS A 1 117 ? 10.456 -13.250 -24.111 1.00 82.62 117 LYS A C 1
ATOM 868 O O . LYS A 1 117 ? 9.326 -12.847 -24.335 1.00 82.62 117 LYS A O 1
ATOM 873 N N . ARG A 1 118 ? 10.757 -14.555 -24.089 1.00 73.19 118 ARG A N 1
ATOM 874 C CA . ARG A 1 118 ? 9.844 -15.618 -24.559 1.00 73.19 118 ARG A CA 1
ATOM 875 C C . ARG A 1 118 ? 8.945 -16.218 -23.483 1.00 73.19 118 ARG A C 1
ATOM 877 O O . ARG A 1 118 ? 7.919 -16.786 -23.827 1.00 73.19 118 ARG A O 1
ATOM 884 N N . VAL A 1 119 ? 9.350 -16.138 -22.217 1.00 71.00 119 VAL A N 1
ATOM 885 C CA . VAL A 1 119 ? 8.656 -16.80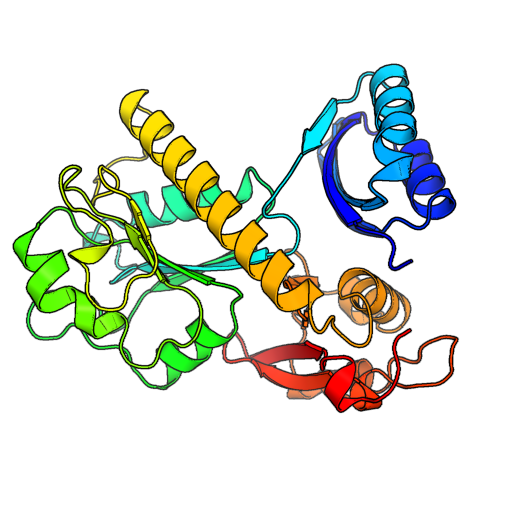9 -21.106 1.00 71.00 119 VAL A CA 1
ATOM 886 C C . VAL A 1 119 ? 7.994 -15.830 -20.144 1.00 71.00 119 VAL A C 1
ATOM 888 O O . VAL A 1 119 ? 7.540 -16.280 -19.110 1.00 71.00 119 VAL A O 1
ATOM 891 N N . SER A 1 120 ? 7.923 -14.540 -20.506 1.00 75.19 120 SER A N 1
ATOM 892 C CA . SER A 1 120 ? 7.342 -13.444 -19.719 1.00 75.19 120 SER A CA 1
ATOM 893 C C . SER A 1 120 ? 5.837 -13.634 -19.541 1.00 75.19 120 SER A C 1
ATOM 895 O O . SER A 1 120 ? 5.054 -13.165 -20.364 1.00 75.19 120 SER A O 1
ATOM 897 N N . LEU A 1 121 ? 5.459 -14.364 -18.501 1.00 77.44 121 LEU A N 1
ATOM 898 C CA . LEU A 1 121 ? 4.088 -14.755 -18.205 1.00 77.44 121 LEU A CA 1
ATOM 899 C C . LEU A 1 121 ? 3.818 -14.551 -16.718 1.00 77.44 121 LEU A C 1
ATOM 901 O O . LEU A 1 121 ? 4.731 -14.650 -15.897 1.00 77.44 121 LEU A O 1
ATOM 905 N N . ASN A 1 122 ? 2.556 -14.292 -16.410 1.00 78.00 122 ASN A N 1
ATOM 906 C CA . ASN A 1 122 ? 2.045 -14.150 -15.058 1.00 78.00 122 ASN A CA 1
ATOM 907 C C . ASN A 1 122 ? 1.086 -15.320 -14.798 1.00 78.00 122 ASN A C 1
ATOM 909 O O . ASN A 1 122 ? 0.170 -15.545 -15.597 1.00 78.00 122 ASN A O 1
ATOM 913 N N . ASP A 1 123 ? 1.352 -16.119 -13.766 1.00 85.81 123 ASP A N 1
ATOM 914 C CA . ASP A 1 123 ? 0.479 -17.241 -13.410 1.00 85.81 123 ASP A CA 1
ATOM 915 C C . ASP A 1 123 ? -0.795 -16.756 -12.694 1.00 85.81 123 ASP A C 1
ATOM 917 O O . ASP A 1 123 ? -0.837 -15.655 -12.150 1.00 85.81 123 ASP A O 1
ATOM 921 N N . ASP A 1 124 ? -1.851 -17.574 -12.662 1.00 90.06 124 ASP A N 1
ATOM 922 C CA . ASP A 1 124 ? -3.123 -17.206 -12.014 1.00 90.06 124 ASP A CA 1
ATOM 923 C C . ASP A 1 124 ? -2.940 -16.862 -10.526 1.00 90.06 124 ASP A C 1
ATOM 925 O O . ASP A 1 124 ? -3.538 -15.914 -10.017 1.00 90.06 124 ASP A O 1
ATOM 929 N N . TYR A 1 125 ? -2.056 -17.585 -9.831 1.00 92.38 125 TYR A N 1
ATOM 930 C CA . TYR A 1 125 ? -1.727 -17.295 -8.437 1.00 92.38 125 TYR A CA 1
ATOM 931 C C . TYR A 1 125 ? -1.102 -15.903 -8.262 1.00 92.38 125 TYR A C 1
ATOM 933 O O . TYR A 1 125 ? -1.500 -15.146 -7.378 1.00 92.38 125 TYR A O 1
ATOM 941 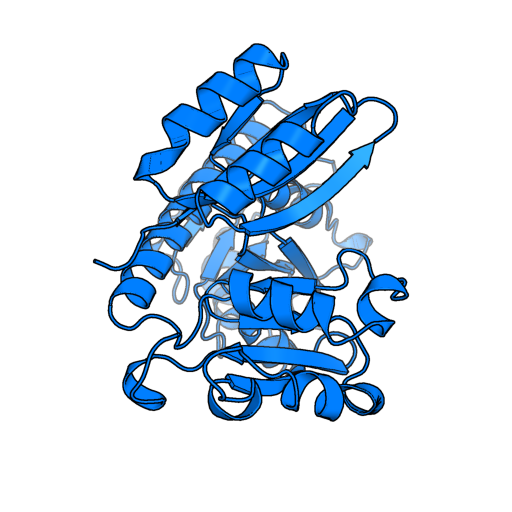N N . GLU A 1 126 ? -0.126 -15.571 -9.108 1.00 93.50 126 GLU A N 1
ATOM 942 C CA . GLU A 1 126 ? 0.620 -14.311 -9.062 1.00 93.50 126 GLU A CA 1
ATOM 943 C C . GLU A 1 126 ? -0.285 -13.123 -9.409 1.00 93.50 126 GLU A C 1
ATOM 945 O O . GLU A 1 126 ? -0.258 -12.117 -8.702 1.00 93.50 126 GLU A O 1
ATOM 950 N N . ARG A 1 127 ? -1.149 -13.266 -10.423 1.00 95.38 127 ARG A N 1
ATOM 951 C CA . ARG A 1 127 ? -2.161 -12.261 -10.789 1.00 95.38 127 ARG A CA 1
ATOM 952 C C . ARG A 1 127 ? -3.092 -11.949 -9.630 1.00 95.38 127 ARG A C 1
ATOM 954 O O . ARG A 1 127 ? -3.242 -10.788 -9.264 1.00 95.38 127 ARG A O 1
ATOM 961 N N . ARG A 1 128 ? -3.668 -12.987 -9.013 1.00 96.25 128 ARG A N 1
ATOM 962 C CA . ARG A 1 128 ? -4.555 -12.820 -7.854 1.00 96.25 128 ARG A CA 1
ATOM 963 C C . ARG A 1 128 ? -3.832 -12.132 -6.706 1.00 96.25 128 ARG A C 1
ATOM 965 O O . ARG A 1 128 ? -4.374 -11.189 -6.157 1.00 96.25 128 ARG A O 1
ATOM 972 N N . LEU A 1 129 ? -2.603 -12.548 -6.393 1.00 96.81 129 LEU A N 1
ATOM 973 C CA . LEU A 1 129 ? -1.801 -11.917 -5.345 1.00 96.81 129 LEU A CA 1
ATOM 974 C C . LEU A 1 129 ? -1.538 -10.429 -5.630 1.00 96.81 129 LEU A C 1
ATOM 976 O O . LEU A 1 129 ? -1.647 -9.610 -4.722 1.00 96.81 129 LEU A O 1
ATOM 980 N N . ILE A 1 130 ? -1.197 -10.065 -6.869 1.00 97.62 130 ILE A N 1
ATOM 981 C CA . ILE A 1 130 ? -0.979 -8.664 -7.255 1.00 97.62 130 ILE A CA 1
ATOM 982 C C . ILE A 1 130 ? -2.280 -7.863 -7.109 1.00 97.62 130 ILE A C 1
ATOM 984 O O . ILE A 1 130 ? -2.257 -6.801 -6.493 1.00 97.62 130 ILE A O 1
ATOM 988 N N . ASN A 1 131 ? -3.411 -8.403 -7.571 1.00 97.62 131 ASN A N 1
ATOM 989 C CA . ASN A 1 131 ? -4.720 -7.740 -7.501 1.00 97.62 131 ASN A CA 1
ATOM 990 C C . ASN A 1 131 ? -5.266 -7.572 -6.073 1.00 97.62 131 ASN A C 1
ATOM 992 O O . ASN A 1 131 ? -6.216 -6.827 -5.871 1.00 97.62 131 ASN A O 1
ATOM 996 N N . GLU A 1 132 ? -4.667 -8.207 -5.062 1.00 97.38 132 GLU A N 1
ATOM 997 C CA . GLU A 1 132 ? -4.991 -7.918 -3.661 1.00 97.38 132 GLU A CA 1
ATOM 998 C C . GLU A 1 132 ? -4.422 -6.582 -3.167 1.00 97.38 132 GLU A C 1
ATOM 1000 O O . GLU A 1 132 ? -4.680 -6.228 -2.022 1.00 97.38 132 GLU A O 1
ATOM 1005 N N . HIS A 1 133 ? -3.603 -5.873 -3.949 1.00 98.06 133 HIS A N 1
ATOM 1006 C CA . HIS A 1 133 ? -2.959 -4.603 -3.581 1.00 98.06 133 HIS A CA 1
ATOM 1007 C C . HIS A 1 133 ? -3.771 -3.403 -4.096 1.00 98.06 133 HIS A C 1
ATOM 1009 O O . HIS A 1 133 ? -4.743 -3.585 -4.812 1.00 98.06 133 HIS A O 1
ATOM 1015 N N . ASP A 1 134 ? -3.426 -2.177 -3.701 1.00 97.94 134 ASP A N 1
ATOM 1016 C CA . ASP A 1 134 ? -4.116 -0.979 -4.212 1.00 97.94 134 ASP A CA 1
ATOM 1017 C C . ASP A 1 134 ? -3.587 -0.560 -5.594 1.00 97.94 134 ASP A C 1
ATOM 1019 O O . ASP A 1 134 ? -4.327 -0.016 -6.408 1.00 97.94 134 ASP A O 1
ATOM 1023 N N . LEU A 1 135 ? -2.301 -0.817 -5.859 1.00 97.88 135 LEU A N 1
ATOM 1024 C CA . LEU A 1 135 ? -1.645 -0.622 -7.153 1.00 97.88 135 LEU A CA 1
ATOM 1025 C C . LEU A 1 135 ? -0.405 -1.519 -7.273 1.00 97.88 135 LEU A C 1
ATOM 1027 O O . LEU A 1 135 ? 0.139 -2.001 -6.269 1.00 97.88 135 LEU A O 1
ATOM 1031 N N . ALA A 1 136 ? 0.070 -1.711 -8.502 1.00 98.31 136 ALA A N 1
ATOM 1032 C CA . ALA A 1 136 ? 1.241 -2.522 -8.808 1.00 98.31 136 ALA A CA 1
ATOM 1033 C C . ALA A 1 136 ? 2.339 -1.705 -9.503 1.00 98.31 136 ALA A C 1
ATOM 1035 O O . ALA A 1 136 ? 2.113 -1.099 -10.546 1.00 98.31 136 ALA A O 1
ATOM 1036 N N . VAL A 1 137 ? 3.557 -1.737 -8.961 1.00 98.44 137 VAL A N 1
ATOM 1037 C CA . VAL A 1 137 ? 4.760 -1.153 -9.566 1.00 98.44 137 VAL A CA 1
ATOM 1038 C C . VAL A 1 137 ? 5.601 -2.267 -10.181 1.00 98.44 137 VAL A C 1
ATOM 1040 O O . VAL A 1 137 ? 6.229 -3.046 -9.467 1.00 98.44 137 VAL A O 1
ATOM 1043 N N . PHE A 1 138 ? 5.629 -2.354 -11.508 1.00 96.75 138 PHE A N 1
ATOM 1044 C CA . PHE A 1 138 ? 6.419 -3.330 -12.252 1.00 96.75 138 PHE A CA 1
ATOM 1045 C C . PHE A 1 138 ? 7.828 -2.803 -12.522 1.00 96.75 138 PHE A C 1
ATOM 1047 O O . PHE A 1 138 ? 8.033 -1.930 -13.364 1.00 96.75 138 PHE A O 1
ATOM 1054 N N . CYS A 1 139 ? 8.821 -3.390 -11.856 1.00 94.81 139 CYS A N 1
ATOM 1055 C CA . CYS A 1 139 ? 10.229 -3.044 -12.017 1.00 94.81 139 CYS A CA 1
ATOM 1056 C C . CYS A 1 139 ? 10.822 -3.734 -13.252 1.00 94.81 139 CYS A C 1
ATOM 1058 O O . CYS A 1 139 ? 11.328 -4.858 -13.168 1.00 94.81 139 CYS A O 1
ATOM 1060 N N . LEU A 1 140 ? 10.749 -3.094 -14.419 1.00 92.75 140 LEU A N 1
ATOM 1061 C CA . LEU A 1 140 ? 11.241 -3.681 -15.665 1.00 92.75 140 LEU A CA 1
ATOM 1062 C C . LEU A 1 140 ? 12.747 -3.437 -15.865 1.00 92.75 140 LEU A C 1
ATOM 1064 O O . LEU A 1 140 ? 13.458 -2.854 -15.049 1.00 92.75 140 LEU A O 1
ATOM 1068 N N . GLY A 1 141 ? 13.276 -3.987 -16.959 1.00 90.12 141 GLY A N 1
ATOM 1069 C CA . GLY A 1 141 ? 14.699 -3.905 -17.284 1.00 90.12 141 GLY A CA 1
ATOM 1070 C C . GLY A 1 141 ? 15.111 -2.581 -17.934 1.00 90.12 141 GLY A C 1
ATOM 1071 O O . GLY A 1 141 ? 14.380 -1.600 -17.960 1.00 90.12 141 GLY A O 1
ATOM 1072 N N . SER A 1 142 ? 16.303 -2.574 -18.528 1.00 91.25 142 SER A N 1
ATOM 1073 C CA . SER A 1 142 ? 16.886 -1.362 -19.129 1.00 91.25 142 SER A CA 1
ATOM 1074 C C . SER A 1 142 ? 16.714 -1.262 -20.650 1.00 91.25 142 SER A C 1
ATOM 1076 O O . SER A 1 142 ? 17.204 -0.320 -21.260 1.00 91.25 142 SER A O 1
ATOM 1078 N N . PHE A 1 143 ? 16.062 -2.236 -21.292 1.00 91.94 143 PHE A N 1
ATOM 1079 C CA . PHE A 1 143 ? 15.988 -2.319 -22.754 1.00 91.94 143 PHE A CA 1
ATOM 1080 C C . PHE A 1 143 ? 14.595 -1.946 -23.268 1.00 91.94 143 PHE A C 1
ATOM 1082 O O . PHE A 1 143 ? 13.639 -2.675 -23.000 1.00 91.94 143 PHE A O 1
ATOM 1089 N N . ARG A 1 144 ? 14.511 -0.884 -24.081 1.00 93.69 144 ARG A N 1
ATOM 1090 C CA . ARG A 1 144 ? 13.269 -0.371 -24.694 1.00 93.69 144 ARG A CA 1
ATOM 1091 C C . ARG A 1 144 ? 12.456 -1.459 -25.396 1.00 93.69 144 ARG A C 1
ATOM 1093 O O . ARG A 1 144 ? 11.313 -1.702 -25.032 1.00 93.69 144 ARG A O 1
ATOM 1100 N N . ASP A 1 145 ? 13.079 -2.186 -26.326 1.00 91.81 145 ASP A N 1
ATOM 1101 C CA . ASP A 1 145 ? 12.426 -3.281 -27.063 1.00 91.81 145 ASP A CA 1
ATOM 1102 C C . ASP A 1 145 ? 11.854 -4.356 -26.125 1.00 91.81 145 ASP A C 1
ATOM 1104 O O . ASP A 1 145 ? 10.754 -4.853 -26.342 1.00 91.81 145 ASP A O 1
ATOM 1108 N N . CYS A 1 146 ? 12.572 -4.697 -25.048 1.00 90.50 146 CYS A N 1
ATOM 1109 C CA . CYS A 1 146 ? 12.087 -5.670 -24.071 1.00 90.50 146 CYS A CA 1
ATOM 1110 C C . CYS A 1 146 ? 10.828 -5.173 -23.359 1.00 90.50 146 CYS A C 1
ATOM 1112 O O . CYS A 1 146 ? 9.879 -5.943 -23.227 1.00 90.50 146 CYS A O 1
ATOM 1114 N N . ILE A 1 147 ? 10.848 -3.923 -22.889 1.00 92.69 147 ILE A N 1
ATOM 1115 C CA . ILE A 1 147 ? 9.742 -3.301 -22.155 1.00 92.69 147 ILE A CA 1
ATOM 1116 C C . ILE A 1 147 ? 8.493 -3.284 -23.035 1.00 92.69 147 ILE A C 1
ATOM 1118 O O . ILE A 1 147 ? 7.497 -3.914 -22.690 1.00 92.69 147 ILE A O 1
ATOM 1122 N N . MET A 1 148 ? 8.602 -2.670 -24.212 1.00 91.38 148 MET A N 1
ATOM 1123 C CA . MET A 1 148 ? 7.450 -2.364 -25.058 1.00 91.38 148 MET A CA 1
ATOM 1124 C C . MET A 1 148 ? 6.862 -3.593 -25.749 1.00 91.38 148 MET A C 1
ATOM 1126 O O . MET A 1 148 ? 5.652 -3.726 -25.838 1.00 91.38 148 MET A O 1
ATOM 1130 N N . ASN A 1 149 ? 7.700 -4.520 -26.221 1.00 89.31 149 ASN A N 1
ATOM 1131 C CA . ASN A 1 149 ? 7.218 -5.603 -27.086 1.00 89.31 149 ASN A CA 1
ATOM 1132 C C . ASN A 1 149 ? 7.023 -6.941 -26.359 1.00 89.31 149 ASN A C 1
ATOM 1134 O O . ASN A 1 149 ? 6.394 -7.851 -26.899 1.00 89.31 149 ASN A O 1
ATOM 1138 N N . TYR A 1 150 ? 7.589 -7.106 -25.157 1.00 90.31 150 TYR A N 1
ATOM 1139 C CA . TYR A 1 150 ? 7.595 -8.403 -24.467 1.00 90.31 150 TYR A CA 1
ATOM 1140 C C . TYR A 1 150 ? 7.116 -8.335 -23.018 1.00 90.31 150 TYR A C 1
ATOM 1142 O O . TYR A 1 150 ? 6.507 -9.299 -22.554 1.00 90.31 150 TYR A O 1
ATOM 1150 N N . LYS A 1 151 ? 7.405 -7.251 -22.284 1.00 91.25 151 LYS A N 1
ATOM 1151 C CA . LYS A 1 151 ? 7.045 -7.147 -20.861 1.00 91.25 151 LYS A CA 1
ATOM 1152 C C . LYS A 1 151 ? 5.608 -6.707 -20.625 1.00 91.25 151 LYS A C 1
ATOM 1154 O O . LYS A 1 151 ? 5.076 -7.088 -19.592 1.00 91.25 151 LYS A O 1
ATOM 1159 N N . ILE A 1 152 ? 4.968 -6.052 -21.592 1.00 90.50 152 ILE A N 1
ATOM 1160 C CA . ILE A 1 152 ? 3.543 -5.684 -21.530 1.00 90.50 152 ILE A CA 1
ATOM 1161 C C . ILE A 1 152 ? 2.618 -6.876 -21.222 1.00 90.50 152 ILE A C 1
ATOM 1163 O O . ILE A 1 152 ? 1.619 -6.736 -20.533 1.00 90.50 152 ILE A O 1
ATOM 1167 N N . ARG A 1 153 ? 3.007 -8.101 -21.610 1.00 90.69 153 ARG A N 1
ATOM 1168 C CA . ARG A 1 153 ? 2.256 -9.333 -21.296 1.00 90.69 153 ARG A CA 1
ATOM 1169 C C . ARG A 1 153 ? 2.148 -9.631 -19.799 1.00 90.69 153 ARG A C 1
ATOM 1171 O O . ARG A 1 153 ? 1.300 -10.414 -19.390 1.00 90.69 153 ARG A O 1
ATOM 1178 N N . LEU A 1 154 ? 3.027 -9.056 -18.976 1.00 92.88 154 LEU A N 1
ATOM 1179 C CA . LEU A 1 154 ? 2.974 -9.219 -17.520 1.00 92.88 154 LEU A CA 1
ATOM 1180 C C . LEU A 1 154 ? 1.776 -8.497 -16.895 1.00 92.88 154 LEU A C 1
ATOM 1182 O O . LEU A 1 154 ? 1.390 -8.848 -15.780 1.00 92.88 154 LEU A O 1
ATOM 1186 N N . PHE A 1 155 ? 1.204 -7.533 -17.617 1.00 94.12 155 PHE A N 1
ATOM 1187 C CA . PHE A 1 155 ? 0.050 -6.742 -17.198 1.00 94.12 155 PHE A CA 1
ATOM 1188 C C . PHE A 1 155 ? -1.276 -7.464 -17.455 1.00 94.12 155 PHE A C 1
ATOM 1190 O O . PHE A 1 155 ? -2.294 -7.122 -16.866 1.00 94.12 155 PHE A O 1
ATOM 1197 N N . GLU A 1 156 ? -1.281 -8.497 -18.302 1.00 91.88 156 GLU A N 1
ATOM 1198 C CA . GLU A 1 156 ? -2.489 -9.263 -18.603 1.00 91.88 156 GLU A CA 1
ATOM 1199 C C . GLU A 1 156 ? -3.101 -9.858 -17.326 1.00 91.88 156 GLU A C 1
ATOM 1201 O O . GLU A 1 156 ? -2.443 -10.630 -16.620 1.00 91.88 156 GLU A O 1
ATOM 1206 N N . GLY A 1 157 ? -4.377 -9.553 -17.073 1.00 93.31 157 GLY A N 1
ATOM 1207 C CA . GLY A 1 157 ? -5.131 -10.038 -15.911 1.00 93.31 157 GLY A CA 1
ATOM 1208 C C . GLY A 1 157 ? -4.859 -9.278 -14.610 1.00 93.31 157 GLY A C 1
ATOM 1209 O O . GLY A 1 157 ? -5.323 -9.711 -13.557 1.00 93.31 157 GLY A O 1
ATOM 1210 N N . ILE A 1 158 ? -4.103 -8.182 -14.669 1.00 96.88 158 ILE A N 1
ATOM 1211 C CA . ILE A 1 158 ? -3.959 -7.246 -13.558 1.00 96.88 158 ILE A CA 1
ATOM 1212 C C . ILE A 1 158 ? -5.060 -6.192 -13.670 1.00 96.88 158 ILE A C 1
ATOM 1214 O O . ILE A 1 158 ? -5.251 -5.598 -14.727 1.00 96.88 158 ILE A O 1
ATOM 1218 N N . GLU A 1 159 ? -5.814 -6.021 -12.591 1.00 95.94 159 GLU A N 1
ATOM 1219 C CA . GLU A 1 159 ? -7.003 -5.156 -12.528 1.00 95.94 159 GLU A CA 1
ATOM 1220 C C . GLU A 1 159 ? -6.732 -3.864 -11.752 1.00 95.94 159 GLU A C 1
ATOM 1222 O O . GLU A 1 159 ? -7.439 -2.871 -11.913 1.00 95.94 159 GLU A O 1
ATOM 1227 N N . VAL A 1 160 ? -5.698 -3.880 -10.911 1.00 97.31 160 VAL A N 1
ATOM 1228 C CA . VAL A 1 160 ? -5.235 -2.711 -10.164 1.00 97.31 160 VAL A CA 1
ATOM 1229 C C . VAL A 1 160 ? -4.374 -1.817 -11.059 1.00 97.31 160 VAL A C 1
ATOM 1231 O O . VAL A 1 160 ? -3.730 -2.332 -11.975 1.00 97.31 160 VAL A O 1
ATOM 1234 N N . PRO A 1 161 ? -4.291 -0.505 -10.785 1.00 98.12 161 PRO A N 1
ATOM 1235 C CA . PRO A 1 161 ? -3.469 0.406 -11.572 1.00 98.12 161 PRO A CA 1
ATOM 1236 C C . PRO A 1 161 ? -2.006 -0.036 -11.660 1.00 98.12 161 PRO A C 1
ATOM 1238 O O . PRO A 1 161 ? -1.402 -0.457 -10.665 1.00 98.12 161 PRO A O 1
ATOM 1241 N N . ILE A 1 162 ? -1.431 0.091 -12.852 1.00 98.44 162 ILE A N 1
ATOM 1242 C CA . ILE A 1 162 ? -0.103 -0.407 -13.199 1.00 98.44 162 ILE A CA 1
ATOM 1243 C C . ILE A 1 162 ? 0.855 0.756 -13.425 1.00 98.44 162 ILE A C 1
ATOM 1245 O O . ILE A 1 162 ? 0.711 1.550 -14.352 1.00 98.44 162 ILE A O 1
ATOM 1249 N N . VAL A 1 163 ? 1.911 0.792 -12.620 1.00 98.38 163 VAL A N 1
ATOM 1250 C CA . VAL A 1 163 ? 3.054 1.685 -12.793 1.00 98.38 163 VAL A CA 1
ATOM 1251 C C . VAL A 1 163 ? 4.228 0.866 -13.308 1.00 98.38 163 VAL A C 1
ATOM 1253 O O . VAL A 1 163 ? 4.772 0.024 -12.599 1.00 98.38 163 VAL A O 1
ATOM 1256 N N . ALA A 1 164 ? 4.649 1.093 -14.543 1.00 97.25 164 ALA A N 1
ATOM 1257 C CA . ALA A 1 164 ? 5.832 0.461 -15.106 1.00 97.25 164 ALA A CA 1
ATOM 1258 C C . ALA A 1 164 ? 7.070 1.330 -14.852 1.00 97.25 164 ALA A C 1
ATOM 1260 O O . ALA A 1 164 ? 7.056 2.531 -15.097 1.00 97.25 164 ALA A O 1
ATOM 1261 N N . THR A 1 165 ? 8.175 0.731 -14.412 1.00 96.75 165 THR A N 1
ATOM 1262 C CA . THR A 1 165 ? 9.473 1.420 -14.343 1.00 96.75 165 THR A CA 1
ATOM 1263 C C . THR A 1 165 ? 10.458 0.798 -15.318 1.00 96.75 165 THR A C 1
ATOM 1265 O O . THR A 1 165 ? 10.396 -0.403 -15.588 1.00 96.75 165 THR A O 1
ATOM 1268 N N . GLY A 1 166 ? 11.393 1.581 -15.850 1.00 95.06 166 GLY A N 1
ATOM 1269 C CA . GLY A 1 166 ? 12.402 1.060 -16.768 1.00 95.06 166 GLY A CA 1
ATOM 1270 C C . GLY A 1 166 ? 13.585 1.992 -16.974 1.00 95.06 166 GLY A C 1
ATOM 1271 O O . GLY A 1 166 ? 13.579 3.146 -16.567 1.00 95.06 166 GLY A O 1
ATOM 1272 N N . GLY A 1 167 ? 14.644 1.471 -17.598 1.00 94.81 167 GLY A N 1
ATOM 1273 C CA . GLY A 1 167 ? 15.869 2.244 -17.849 1.00 94.81 167 GLY A CA 1
ATOM 1274 C C . GLY A 1 167 ? 15.716 3.413 -18.837 1.00 94.81 167 GLY A C 1
ATOM 1275 O O . GLY A 1 167 ? 16.244 4.485 -18.547 1.00 94.81 167 GLY A O 1
ATOM 1276 N N . PRO A 1 168 ? 15.046 3.242 -19.994 1.00 96.19 168 PRO A N 1
ATOM 1277 C CA . PRO A 1 168 ? 14.850 4.329 -20.955 1.00 96.19 168 PRO A CA 1
ATOM 1278 C C . PRO A 1 168 ? 14.035 5.480 -20.352 1.00 96.19 168 PRO A C 1
ATOM 1280 O O . PRO A 1 168 ? 13.006 5.230 -19.729 1.00 96.19 168 PRO A O 1
ATOM 1283 N N . GLY A 1 169 ? 14.503 6.716 -20.520 1.00 93.00 169 GLY A N 1
ATOM 1284 C CA . GLY A 1 169 ? 13.843 7.931 -20.015 1.00 93.00 169 GLY A CA 1
ATOM 1285 C C . GLY A 1 169 ? 12.922 8.620 -21.022 1.00 93.00 169 GLY A C 1
ATOM 1286 O O . GLY A 1 169 ? 12.202 9.538 -20.668 1.00 93.00 169 GLY A O 1
ATOM 1287 N N . ASP A 1 170 ? 12.973 8.179 -22.273 1.00 92.50 170 ASP A N 1
ATOM 1288 C CA . ASP A 1 170 ? 12.341 8.768 -23.454 1.00 92.50 170 ASP A CA 1
ATOM 1289 C C . ASP A 1 170 ? 11.113 7.973 -23.930 1.00 92.50 170 ASP A C 1
ATOM 1291 O O . ASP A 1 170 ? 10.735 8.059 -25.096 1.00 92.50 170 ASP A O 1
ATOM 1295 N N . ILE A 1 171 ? 10.548 7.128 -23.064 1.00 93.38 171 ILE A N 1
ATOM 1296 C CA . ILE A 1 171 ? 9.306 6.401 -23.339 1.00 93.38 171 ILE A CA 1
ATOM 1297 C C . ILE A 1 171 ? 8.174 7.158 -22.660 1.00 93.38 171 ILE A C 1
ATOM 1299 O O . ILE A 1 171 ? 8.221 7.367 -21.447 1.00 93.38 171 ILE A O 1
ATOM 1303 N N . GLU A 1 172 ? 7.157 7.521 -23.430 1.00 93.31 172 GLU A N 1
ATOM 1304 C CA . GLU A 1 172 ? 5.934 8.102 -22.880 1.00 93.31 172 GLU A CA 1
ATOM 1305 C C . GLU A 1 172 ? 5.016 7.007 -22.322 1.00 93.31 172 GLU A C 1
ATOM 1307 O O . GLU A 1 172 ? 5.061 5.849 -22.748 1.00 93.31 172 GLU A O 1
ATOM 1312 N N . THR A 1 173 ? 4.156 7.359 -21.365 1.00 93.75 173 THR A N 1
ATOM 1313 C CA . THR A 1 173 ? 3.258 6.380 -20.722 1.00 93.75 173 THR A CA 1
ATOM 1314 C C . THR A 1 173 ? 2.342 5.705 -21.745 1.00 93.75 173 THR A C 1
ATOM 1316 O O . THR A 1 173 ? 2.173 4.489 -21.715 1.00 93.75 173 THR A O 1
ATOM 1319 N N . GLU A 1 174 ? 1.824 6.467 -22.708 1.00 93.12 174 GLU A N 1
ATOM 1320 C CA . GLU A 1 174 ? 0.907 5.998 -23.750 1.00 93.12 174 GLU A CA 1
ATOM 1321 C C . GLU A 1 174 ? 1.558 5.005 -24.725 1.00 93.12 174 GLU A C 1
ATOM 1323 O O . GLU A 1 174 ? 0.860 4.303 -25.457 1.00 93.12 174 GLU A O 1
ATOM 1328 N N . GLU A 1 175 ? 2.892 4.931 -24.756 1.00 92.00 175 GLU A N 1
ATOM 1329 C CA . GLU A 1 175 ? 3.617 3.946 -25.560 1.00 92.00 175 GLU A CA 1
ATOM 1330 C C . GLU A 1 175 ? 3.663 2.555 -24.906 1.00 92.00 175 GLU A C 1
ATOM 1332 O O . GLU A 1 175 ? 4.037 1.580 -25.568 1.00 92.00 175 GLU A O 1
ATOM 1337 N N . ILE A 1 176 ? 3.311 2.441 -23.620 1.00 93.06 176 ILE A N 1
ATOM 1338 C CA . ILE A 1 176 ? 3.304 1.177 -22.885 1.00 93.06 176 ILE A CA 1
ATOM 1339 C C . ILE A 1 176 ? 1.868 0.689 -22.719 1.00 93.06 176 ILE A C 1
ATOM 1341 O O . ILE A 1 176 ? 1.161 1.057 -21.785 1.00 93.06 176 ILE A O 1
ATOM 1345 N N . ASP A 1 177 ? 1.467 -0.206 -23.619 1.00 91.94 177 ASP A N 1
ATOM 1346 C CA . ASP A 1 177 ? 0.146 -0.829 -23.579 1.00 91.94 177 ASP A CA 1
ATOM 1347 C C . ASP A 1 177 ? -0.110 -1.527 -22.231 1.00 91.94 177 ASP A C 1
ATOM 1349 O O . ASP A 1 177 ? 0.712 -2.321 -21.762 1.00 91.94 177 ASP A O 1
ATOM 1353 N N . GLY A 1 178 ? -1.250 -1.208 -21.617 1.00 92.00 178 GLY A N 1
ATOM 1354 C CA . GLY A 1 178 ? -1.688 -1.731 -20.323 1.00 92.00 178 GLY A CA 1
ATOM 1355 C C . GLY A 1 178 ? -1.101 -1.057 -19.077 1.00 92.00 178 GLY A C 1
ATOM 1356 O O . GLY A 1 178 ? -1.518 -1.423 -17.985 1.00 92.00 178 GLY A O 1
ATOM 1357 N N . ALA A 1 179 ? -0.169 -0.104 -19.192 1.00 96.25 179 ALA A N 1
ATOM 1358 C CA . ALA A 1 179 ? 0.318 0.658 -18.038 1.00 96.25 179 ALA A CA 1
ATOM 1359 C C . ALA A 1 179 ? -0.430 1.994 -17.886 1.00 96.25 179 ALA A C 1
ATOM 1361 O O . ALA A 1 179 ? -0.642 2.707 -18.863 1.00 96.25 179 ALA A O 1
ATOM 1362 N N . ASP A 1 180 ? -0.772 2.367 -16.652 1.00 97.50 180 ASP A N 1
ATOM 1363 C CA . ASP A 1 180 ? -1.367 3.671 -16.322 1.00 97.50 180 ASP A CA 1
ATOM 1364 C C . ASP A 1 180 ? -0.313 4.776 -16.172 1.00 97.50 180 ASP A C 1
ATOM 1366 O O . ASP A 1 180 ? -0.625 5.966 -16.235 1.00 97.50 180 ASP A O 1
ATOM 1370 N N . LEU A 1 181 ? 0.937 4.382 -15.918 1.00 97.44 181 LEU A N 1
ATOM 1371 C CA . LEU A 1 181 ? 2.072 5.275 -15.724 1.00 97.44 181 LEU A CA 1
ATOM 1372 C C . LEU A 1 181 ? 3.377 4.567 -16.096 1.00 97.44 181 LEU A C 1
ATOM 1374 O O . LEU A 1 181 ? 3.605 3.429 -15.684 1.00 97.44 181 LEU A O 1
ATOM 1378 N N . TYR A 1 182 ? 4.275 5.268 -16.787 1.00 97.44 182 TYR A N 1
ATOM 1379 C CA . TYR A 1 182 ? 5.671 4.865 -16.932 1.00 97.44 182 TYR A CA 1
ATOM 1380 C C . TYR A 1 182 ? 6.626 5.845 -16.246 1.00 97.44 182 TYR A C 1
ATOM 1382 O O . TYR A 1 182 ? 6.500 7.059 -16.395 1.00 97.44 182 TYR A O 1
ATOM 1390 N N . VAL A 1 183 ? 7.620 5.311 -15.530 1.00 97.00 183 VAL A N 1
ATOM 1391 C CA . VAL A 1 183 ? 8.715 6.091 -14.939 1.00 97.00 183 VAL A CA 1
ATOM 1392 C C . VAL A 1 183 ? 10.063 5.564 -15.437 1.00 97.00 183 VAL A C 1
ATOM 1394 O O . VAL A 1 183 ? 10.469 4.433 -15.148 1.00 97.00 183 VAL A O 1
ATOM 1397 N N . GLY A 1 184 ? 10.755 6.400 -16.211 1.00 96.00 184 GLY A N 1
ATOM 1398 C CA . GLY A 1 184 ? 12.059 6.097 -16.795 1.00 96.00 184 GLY A CA 1
ATOM 1399 C C . GLY A 1 184 ? 13.233 6.219 -15.818 1.00 96.00 184 GLY A C 1
ATOM 1400 O O . GLY A 1 184 ? 13.056 6.538 -14.648 1.00 96.00 184 GLY A O 1
ATOM 1401 N N . HIS A 1 185 ? 14.450 5.959 -16.308 1.00 95.25 185 HIS A N 1
ATOM 1402 C CA . HIS A 1 185 ? 15.713 5.989 -15.545 1.00 95.25 185 HIS A CA 1
ATOM 1403 C C . HIS A 1 185 ? 15.816 5.010 -14.359 1.00 95.25 185 HIS A C 1
ATOM 1405 O O . HIS A 1 185 ? 16.836 4.961 -13.674 1.00 95.25 185 HIS A O 1
ATOM 1411 N N . LEU A 1 186 ? 14.825 4.138 -14.182 1.00 94.44 186 LEU A N 1
ATOM 1412 C CA . LEU A 1 186 ? 14.718 3.159 -13.102 1.00 94.44 186 LEU A CA 1
ATOM 1413 C C . LEU A 1 186 ? 14.854 1.730 -13.647 1.00 94.44 186 LEU A C 1
ATOM 1415 O O . LEU A 1 186 ? 13.971 0.882 -13.500 1.00 94.44 186 LEU A O 1
ATOM 1419 N N . GLY A 1 187 ? 15.969 1.481 -14.337 1.00 90.44 187 GLY A N 1
ATOM 1420 C CA . GLY A 1 187 ? 16.287 0.189 -14.949 1.00 90.44 187 GLY A CA 1
ATOM 1421 C C . GLY A 1 187 ? 16.946 -0.810 -13.997 1.00 90.44 187 GLY A C 1
ATOM 1422 O O . GLY A 1 187 ? 16.977 -0.654 -12.783 1.00 90.44 187 GLY A O 1
ATOM 1423 N N . ARG A 1 188 ? 17.541 -1.866 -14.555 1.00 88.12 188 ARG A N 1
ATOM 1424 C CA . ARG A 1 188 ? 18.267 -2.855 -13.749 1.00 88.12 188 ARG A CA 1
ATOM 1425 C C . ARG A 1 188 ? 19.647 -2.329 -13.353 1.00 88.12 188 ARG A C 1
ATOM 1427 O O . ARG A 1 188 ? 20.407 -1.919 -14.230 1.00 88.12 188 ARG A O 1
ATOM 1434 N N . SER A 1 189 ? 19.996 -2.447 -12.073 1.00 86.69 189 SER A N 1
ATOM 1435 C CA . SER A 1 189 ? 21.291 -2.026 -11.524 1.00 86.69 189 SER A CA 1
ATOM 1436 C C . SER A 1 189 ? 21.984 -3.143 -10.738 1.00 86.69 189 SER A C 1
ATOM 1438 O O . SER A 1 189 ? 21.331 -3.956 -10.086 1.00 86.69 189 SER A O 1
ATOM 1440 N N . SER A 1 190 ? 23.319 -3.190 -10.801 1.00 84.75 190 SER A N 1
ATOM 1441 C CA . SER A 1 190 ? 24.151 -4.095 -9.991 1.00 84.75 190 SER A CA 1
ATOM 1442 C C . SER A 1 190 ? 24.496 -3.538 -8.612 1.00 84.75 190 SER A C 1
ATOM 1444 O O . SER A 1 190 ? 25.028 -4.267 -7.779 1.00 84.75 190 SER A O 1
ATOM 1446 N N . HIS A 1 191 ? 24.232 -2.256 -8.375 1.00 87.62 191 HIS A N 1
ATOM 1447 C CA . HIS A 1 191 ? 24.501 -1.566 -7.119 1.00 87.62 191 HIS A CA 1
ATOM 1448 C C . HIS A 1 191 ? 23.218 -0.954 -6.559 1.00 87.62 191 HIS A C 1
ATOM 1450 O O . HIS A 1 191 ? 22.227 -0.799 -7.271 1.00 87.62 191 HIS A O 1
ATOM 1456 N N . ARG A 1 192 ? 23.259 -0.617 -5.269 1.00 88.75 192 ARG A N 1
ATOM 1457 C CA . ARG A 1 192 ? 22.212 0.157 -4.597 1.00 88.75 192 ARG A CA 1
ATOM 1458 C C . ARG A 1 192 ? 22.212 1.587 -5.114 1.00 88.75 192 ARG A C 1
ATOM 1460 O O . ARG A 1 192 ? 23.277 2.206 -5.140 1.00 88.75 192 ARG A O 1
ATOM 1467 N N . TRP A 1 193 ? 21.042 2.105 -5.444 1.00 90.44 193 TRP A N 1
ATOM 1468 C CA . TRP A 1 193 ? 20.875 3.470 -5.912 1.00 90.44 193 TRP A CA 1
ATOM 1469 C C . TRP A 1 193 ? 21.151 4.485 -4.809 1.00 90.44 193 TRP A C 1
ATOM 1471 O O . TRP A 1 193 ? 20.521 4.489 -3.754 1.00 90.44 193 TRP A O 1
ATOM 1481 N N . ARG A 1 194 ? 22.179 5.302 -5.034 1.00 88.88 194 ARG A N 1
ATOM 1482 C CA . ARG A 1 194 ? 22.695 6.301 -4.081 1.00 88.88 194 ARG A CA 1
ATOM 1483 C C . ARG A 1 194 ? 23.214 7.558 -4.775 1.00 88.88 194 ARG A C 1
ATOM 1485 O O . ARG A 1 194 ? 23.553 8.522 -4.092 1.00 88.88 194 ARG A O 1
ATOM 1492 N N . GLY A 1 195 ? 23.342 7.539 -6.102 1.00 90.62 195 GLY A N 1
ATOM 1493 C CA . GLY A 1 195 ? 23.717 8.708 -6.884 1.00 90.62 195 GLY A CA 1
ATOM 1494 C C . GLY A 1 195 ? 22.592 9.739 -6.903 1.00 90.62 195 GLY A C 1
ATOM 1495 O O . GLY A 1 195 ? 21.420 9.383 -6.814 1.00 90.62 195 GLY A O 1
ATOM 1496 N N . ALA A 1 196 ? 22.949 11.015 -7.050 1.00 92.00 196 ALA A N 1
ATOM 1497 C CA . ALA A 1 196 ? 21.977 12.108 -7.079 1.00 92.00 196 ALA A CA 1
ATOM 1498 C C . ALA A 1 196 ? 20.917 11.926 -8.182 1.00 92.00 196 ALA A C 1
ATOM 1500 O O . ALA A 1 196 ? 19.736 12.133 -7.927 1.00 92.00 196 ALA A O 1
ATOM 1501 N N . ASP A 1 197 ? 21.320 11.465 -9.369 1.00 91.06 197 ASP A N 1
ATOM 1502 C CA . ASP A 1 197 ? 20.401 11.234 -10.493 1.00 91.06 197 ASP A CA 1
ATOM 1503 C C . ASP A 1 197 ? 19.444 10.057 -10.235 1.00 91.06 197 ASP A C 1
ATOM 1505 O O . ASP A 1 197 ? 18.271 10.098 -10.608 1.00 91.06 197 ASP A O 1
ATOM 1509 N N . GLU A 1 198 ? 19.931 9.009 -9.564 1.00 92.12 198 GLU A N 1
ATOM 1510 C CA . GLU A 1 198 ? 19.128 7.835 -9.202 1.00 92.12 198 GLU A CA 1
ATOM 1511 C C . GLU A 1 198 ? 18.099 8.203 -8.126 1.00 92.12 198 GLU A C 1
ATOM 1513 O O . GLU A 1 198 ? 16.932 7.841 -8.238 1.00 92.12 198 GLU A O 1
ATOM 1518 N N . ILE A 1 199 ? 18.524 8.979 -7.123 1.00 94.12 199 ILE A N 1
ATOM 1519 C CA . ILE A 1 199 ? 17.651 9.527 -6.080 1.00 94.12 199 ILE A CA 1
ATOM 1520 C C . ILE A 1 199 ? 16.581 10.428 -6.700 1.00 94.12 199 ILE A C 1
ATOM 1522 O O . ILE A 1 199 ? 15.403 10.219 -6.446 1.00 94.12 199 ILE A O 1
ATOM 1526 N N . SER A 1 200 ? 16.970 11.340 -7.592 1.00 95.50 200 SER A N 1
ATOM 1527 C CA . SER A 1 200 ? 16.030 12.204 -8.317 1.00 95.50 200 SER A CA 1
ATOM 1528 C C . SER A 1 200 ? 14.986 11.392 -9.098 1.00 95.50 200 SER A C 1
ATOM 1530 O O . SER A 1 200 ? 13.798 11.699 -9.081 1.00 95.50 200 SER A O 1
ATOM 1532 N N . SER A 1 201 ? 15.399 10.290 -9.732 1.00 95.50 201 SER A N 1
ATOM 1533 C CA . SER A 1 201 ? 14.475 9.404 -10.454 1.00 95.50 201 SER A CA 1
ATOM 1534 C C . SER A 1 201 ? 13.499 8.685 -9.511 1.00 95.50 201 SER A C 1
ATOM 1536 O O . SER A 1 201 ? 12.335 8.474 -9.855 1.00 95.50 201 SER A O 1
ATOM 1538 N N . LEU A 1 202 ? 13.952 8.317 -8.310 1.00 96.62 202 LEU A N 1
ATOM 1539 C CA . LEU A 1 202 ? 13.105 7.735 -7.268 1.00 96.62 202 LEU A CA 1
ATOM 1540 C C . LEU A 1 202 ? 12.148 8.768 -6.644 1.00 96.62 202 LEU A C 1
ATOM 1542 O O . LEU A 1 202 ? 11.011 8.417 -6.324 1.00 96.62 202 LEU A O 1
ATOM 1546 N N . ASP A 1 203 ? 12.566 10.029 -6.515 1.00 96.00 203 ASP A N 1
ATOM 1547 C CA . ASP A 1 203 ? 11.696 11.135 -6.097 1.00 96.00 203 ASP A CA 1
ATOM 1548 C C . ASP A 1 203 ? 10.555 11.335 -7.103 1.00 96.00 203 ASP A C 1
ATOM 1550 O O . ASP A 1 203 ? 9.388 11.395 -6.710 1.00 96.00 203 ASP A O 1
ATOM 1554 N N . VAL A 1 204 ? 10.870 11.324 -8.405 1.00 96.69 204 VAL A N 1
ATOM 1555 C CA . VAL A 1 204 ? 9.863 11.388 -9.479 1.00 96.69 204 VAL A CA 1
ATOM 1556 C C . VAL A 1 204 ? 8.902 10.199 -9.413 1.00 96.69 204 VAL A C 1
ATOM 1558 O O . VAL A 1 204 ? 7.695 10.382 -9.576 1.00 96.69 204 VAL A O 1
ATOM 1561 N N . LEU A 1 205 ? 9.394 8.984 -9.138 1.00 97.56 205 LEU A N 1
ATOM 1562 C CA . LEU A 1 205 ? 8.520 7.824 -8.928 1.00 97.56 205 LEU A CA 1
ATOM 1563 C C . LEU A 1 205 ? 7.546 8.066 -7.771 1.00 97.56 205 LEU A C 1
ATOM 1565 O O . LEU A 1 205 ? 6.346 7.855 -7.936 1.00 97.56 205 LEU A O 1
ATOM 1569 N N . ASN A 1 206 ? 8.045 8.508 -6.616 1.00 96.25 206 ASN A N 1
ATOM 1570 C CA . ASN A 1 206 ? 7.211 8.782 -5.448 1.00 96.25 206 ASN A CA 1
ATOM 1571 C C . ASN A 1 206 ? 6.150 9.848 -5.742 1.00 96.25 206 ASN A C 1
ATOM 1573 O O . ASN A 1 206 ? 4.988 9.656 -5.381 1.00 96.25 206 ASN A O 1
ATOM 1577 N N . GLU A 1 207 ? 6.521 10.940 -6.412 1.00 96.44 207 GLU A N 1
ATOM 1578 C CA . GLU A 1 207 ? 5.595 12.002 -6.818 1.00 96.44 207 GLU A CA 1
ATOM 1579 C C . GLU A 1 207 ? 4.493 11.449 -7.728 1.00 96.44 207 GLU A C 1
ATOM 1581 O O . GLU A 1 207 ? 3.308 11.578 -7.423 1.00 96.44 207 GLU A O 1
ATOM 1586 N N . LYS A 1 208 ? 4.868 10.744 -8.800 1.00 97.31 208 LYS A N 1
ATOM 1587 C CA . LYS A 1 208 ? 3.916 10.227 -9.791 1.00 97.31 208 LYS A CA 1
ATOM 1588 C C . LYS A 1 208 ? 2.989 9.151 -9.222 1.00 97.31 208 LYS A C 1
ATOM 1590 O O . LYS A 1 208 ? 1.798 9.139 -9.530 1.00 97.31 208 LYS A O 1
ATOM 1595 N N . VAL A 1 209 ? 3.503 8.271 -8.360 1.00 97.75 209 VAL A N 1
ATOM 1596 C CA . VAL A 1 209 ? 2.683 7.272 -7.651 1.00 97.75 209 VAL A CA 1
ATOM 1597 C C . VAL A 1 209 ? 1.739 7.950 -6.654 1.00 97.75 209 VAL A C 1
ATOM 1599 O O . VAL A 1 209 ? 0.594 7.518 -6.509 1.00 97.75 209 VAL A O 1
ATOM 1602 N N . SER A 1 210 ? 2.173 9.032 -6.002 1.00 95.75 210 SER A N 1
ATOM 1603 C CA . SER A 1 210 ? 1.319 9.827 -5.109 1.00 95.75 210 SER A CA 1
ATOM 1604 C C . SER A 1 210 ? 0.181 10.504 -5.874 1.00 95.75 210 SER A C 1
ATOM 1606 O O . SER A 1 210 ? -0.972 10.363 -5.477 1.00 95.75 210 SER A O 1
ATOM 1608 N N . GLU A 1 211 ? 0.468 11.135 -7.017 1.00 95.62 211 GLU A N 1
ATOM 1609 C CA . GLU A 1 211 ? -0.553 11.721 -7.900 1.00 95.62 211 GLU A CA 1
ATOM 1610 C C . GLU A 1 211 ? -1.571 10.674 -8.381 1.00 95.62 211 GLU A C 1
ATOM 1612 O O . GLU A 1 211 ? -2.775 10.936 -8.410 1.00 95.62 211 GLU A O 1
ATOM 1617 N N . LEU A 1 212 ? -1.104 9.480 -8.766 1.00 96.50 212 LEU A N 1
ATOM 1618 C CA . LEU A 1 212 ? -1.980 8.378 -9.169 1.00 96.50 212 LEU A CA 1
ATOM 1619 C C . LEU A 1 212 ? -2.869 7.927 -8.004 1.00 96.50 212 LEU A C 1
ATOM 1621 O O . LEU A 1 212 ? -4.072 7.755 -8.176 1.00 96.50 212 LEU A O 1
ATOM 1625 N N . THR A 1 213 ? -2.292 7.789 -6.812 1.00 95.06 213 THR A N 1
ATOM 1626 C CA . THR A 1 213 ? -3.021 7.416 -5.595 1.00 95.06 213 THR A CA 1
ATOM 1627 C C . THR A 1 213 ? -4.087 8.451 -5.239 1.00 95.06 213 THR A C 1
ATOM 1629 O O . THR A 1 213 ? -5.205 8.080 -4.891 1.00 95.06 213 THR A O 1
ATOM 1632 N N . ASP A 1 214 ? -3.786 9.744 -5.358 1.00 92.38 214 ASP A N 1
ATOM 1633 C CA . ASP A 1 214 ? -4.760 10.803 -5.088 1.00 92.38 214 ASP A CA 1
ATOM 1634 C C . ASP A 1 214 ? -5.937 10.751 -6.073 1.00 92.38 214 ASP A C 1
ATOM 1636 O O . ASP A 1 214 ? -7.090 10.846 -5.652 1.00 92.38 214 ASP A O 1
ATOM 1640 N N . LYS A 1 215 ? -5.690 10.448 -7.356 1.00 93.44 215 LYS A N 1
ATOM 1641 C CA . LYS A 1 215 ? -6.773 10.181 -8.323 1.00 93.44 215 LYS A CA 1
ATOM 1642 C C . LYS A 1 215 ? -7.622 8.970 -7.927 1.00 93.44 215 LYS A C 1
ATOM 1644 O O . LYS A 1 215 ? -8.838 8.999 -8.108 1.00 93.44 215 LYS A O 1
ATOM 1649 N N . LEU A 1 216 ? -7.013 7.909 -7.387 1.00 93.25 216 LEU A N 1
ATOM 1650 C CA . LEU A 1 216 ? -7.759 6.749 -6.881 1.00 93.25 216 LEU A CA 1
ATOM 1651 C C . LEU A 1 216 ? -8.621 7.125 -5.678 1.00 93.25 216 LEU A C 1
ATOM 1653 O O . LEU A 1 216 ? -9.783 6.728 -5.623 1.00 93.25 216 LEU A O 1
ATOM 1657 N N . ARG A 1 217 ? -8.101 7.941 -4.755 1.00 90.94 217 ARG A N 1
ATOM 1658 C CA . ARG A 1 217 ? -8.890 8.480 -3.638 1.00 90.94 217 ARG A CA 1
ATOM 1659 C C . ARG A 1 217 ? -10.065 9.316 -4.128 1.00 90.94 217 ARG A C 1
ATOM 1661 O O . ARG A 1 217 ? -11.157 9.145 -3.604 1.00 90.94 217 ARG A O 1
ATOM 1668 N N . ASP A 1 218 ? -9.882 10.146 -5.154 1.00 90.94 218 ASP A N 1
ATOM 1669 C CA . ASP A 1 218 ? -10.972 10.927 -5.754 1.00 90.94 218 ASP A CA 1
ATOM 1670 C C . ASP A 1 218 ? -12.043 10.040 -6.407 1.00 90.94 218 ASP A C 1
ATOM 1672 O O . ASP A 1 218 ? -13.228 10.379 -6.400 1.00 90.94 218 ASP A O 1
ATOM 1676 N N . ILE A 1 219 ? -11.650 8.900 -6.986 1.00 91.31 219 ILE A N 1
ATOM 1677 C CA . ILE A 1 219 ? -12.591 7.907 -7.522 1.00 91.31 219 ILE A CA 1
ATOM 1678 C C . ILE A 1 219 ? -13.360 7.243 -6.378 1.00 91.31 219 ILE A C 1
ATOM 1680 O O . ILE A 1 219 ? -14.588 7.209 -6.428 1.00 91.31 219 ILE A O 1
ATOM 1684 N N . ILE A 1 220 ? -12.659 6.777 -5.342 1.00 91.56 220 ILE A N 1
ATOM 1685 C CA . ILE A 1 220 ? -13.254 6.143 -4.158 1.00 91.56 220 ILE A CA 1
ATOM 1686 C C . ILE A 1 220 ? -14.181 7.120 -3.429 1.00 91.56 220 ILE A C 1
ATOM 1688 O O . ILE A 1 220 ? -15.260 6.739 -3.004 1.00 91.56 220 ILE A O 1
ATOM 1692 N N . ALA A 1 221 ? -13.830 8.402 -3.344 1.00 88.88 221 ALA A N 1
ATOM 1693 C CA . ALA A 1 221 ? -14.650 9.419 -2.689 1.00 88.88 221 ALA A CA 1
ATOM 1694 C C . ALA A 1 221 ? -16.030 9.616 -3.345 1.00 88.88 221 ALA A C 1
ATOM 1696 O O . ALA A 1 221 ? -16.935 10.152 -2.705 1.00 88.88 221 ALA A O 1
ATOM 1697 N N . LYS A 1 222 ? -16.216 9.194 -4.606 1.00 90.75 222 LYS A N 1
ATOM 1698 C CA . LYS A 1 222 ? -17.531 9.219 -5.272 1.00 90.75 222 LYS A CA 1
ATOM 1699 C C . LYS A 1 222 ? -18.491 8.179 -4.696 1.00 90.75 222 LYS A C 1
ATOM 1701 O O . LYS A 1 222 ? -19.696 8.417 -4.711 1.00 90.75 222 LYS A O 1
ATOM 1706 N N . ASP A 1 223 ? -17.962 7.060 -4.213 1.00 91.75 223 ASP A N 1
ATOM 1707 C CA . ASP A 1 223 ? -18.705 5.987 -3.556 1.00 91.75 223 ASP A CA 1
ATOM 1708 C C . ASP A 1 223 ? -17.831 5.377 -2.445 1.00 91.75 223 ASP A C 1
ATOM 1710 O O . ASP A 1 223 ? -17.161 4.360 -2.658 1.00 91.75 223 ASP A O 1
ATOM 1714 N N . PRO A 1 224 ? -17.735 6.064 -1.291 1.00 92.00 224 PRO A N 1
ATOM 1715 C CA . PRO A 1 224 ? -16.774 5.720 -0.255 1.00 92.00 224 PRO A CA 1
ATOM 1716 C C . PRO A 1 224 ? -17.095 4.361 0.387 1.00 92.00 224 PRO A C 1
ATOM 1718 O O . PRO A 1 224 ? -18.248 3.919 0.355 1.00 92.00 224 PRO A O 1
ATOM 1721 N N . PRO A 1 225 ? -16.102 3.702 1.013 1.00 93.56 225 PRO A N 1
ATOM 1722 C CA . PRO A 1 225 ? -16.332 2.499 1.804 1.00 93.56 225 PRO A CA 1
ATOM 1723 C C . PRO A 1 225 ? -17.374 2.750 2.902 1.00 93.56 225 PRO A C 1
ATOM 1725 O O . PRO A 1 225 ? -17.417 3.835 3.477 1.00 93.56 225 PRO A O 1
ATOM 1728 N N . ALA A 1 226 ? -18.182 1.739 3.223 1.00 94.00 226 ALA A N 1
ATOM 1729 C CA . ALA A 1 226 ? -19.233 1.823 4.239 1.00 94.00 226 ALA A CA 1
ATOM 1730 C C . ALA A 1 226 ? -18.702 2.177 5.639 1.00 94.00 226 ALA A C 1
ATOM 1732 O O . ALA A 1 226 ? -19.453 2.682 6.464 1.00 94.00 226 ALA A O 1
ATOM 1733 N N . VAL A 1 227 ? -17.418 1.928 5.896 1.00 93.50 227 VAL A N 1
ATOM 1734 C CA . VAL A 1 227 ? -16.691 2.400 7.074 1.00 93.50 227 VAL A CA 1
ATOM 1735 C C . VAL A 1 227 ? -15.288 2.819 6.657 1.00 93.50 227 VAL A C 1
ATOM 1737 O O . VAL A 1 227 ? -14.674 2.181 5.798 1.00 93.50 227 VAL A O 1
ATOM 1740 N N . LEU A 1 228 ? -14.735 3.865 7.275 1.00 91.94 228 LEU A N 1
ATOM 1741 C CA . LEU A 1 228 ? -13.346 4.248 7.020 1.00 91.94 228 LEU A CA 1
ATOM 1742 C C . LEU A 1 228 ? -12.408 3.067 7.361 1.00 91.94 228 LEU A C 1
ATOM 1744 O O . LEU A 1 228 ? -12.453 2.574 8.493 1.00 91.94 228 LEU A O 1
ATOM 1748 N N . PRO A 1 229 ? -11.492 2.643 6.464 1.00 94.69 229 PRO A N 1
ATOM 1749 C CA . PRO A 1 229 ? -10.583 1.530 6.749 1.00 94.69 229 PRO A CA 1
ATOM 1750 C C . PRO A 1 229 ? -9.765 1.714 8.033 1.00 94.69 229 PRO A C 1
ATOM 1752 O O . PRO A 1 229 ? -9.487 0.746 8.733 1.00 94.69 229 PRO A O 1
ATOM 1755 N N . ALA A 1 230 ? -9.420 2.956 8.392 1.00 93.19 230 ALA A N 1
ATOM 1756 C CA . ALA A 1 230 ? -8.680 3.252 9.621 1.00 93.19 230 ALA A CA 1
ATOM 1757 C C . ALA A 1 230 ? -9.519 3.006 10.882 1.00 93.19 230 ALA A C 1
ATOM 1759 O O . ALA A 1 230 ? -9.001 2.505 11.879 1.00 93.19 230 ALA A O 1
ATOM 1760 N N . ARG A 1 231 ? -10.827 3.276 10.807 1.00 93.19 231 ARG A N 1
ATOM 1761 C CA . ARG A 1 231 ? -11.779 2.967 11.872 1.00 93.19 231 ARG A CA 1
ATOM 1762 C C . ARG A 1 231 ? -11.942 1.458 12.035 1.00 93.19 231 ARG A C 1
ATOM 1764 O O . ARG A 1 231 ? -11.763 0.944 13.132 1.00 93.19 231 ARG A O 1
ATOM 1771 N N . ALA A 1 232 ? -12.195 0.736 10.943 1.00 95.44 232 ALA A N 1
ATOM 1772 C CA . ALA A 1 232 ? -12.305 -0.722 10.982 1.00 95.44 232 ALA A CA 1
ATOM 1773 C C . ALA A 1 232 ? -11.008 -1.389 11.479 1.00 95.44 232 ALA A C 1
ATOM 1775 O O . ALA A 1 232 ? -11.054 -2.339 12.256 1.00 95.44 232 ALA A O 1
ATOM 1776 N N . MET A 1 233 ? -9.840 -0.856 11.105 1.00 95.38 233 MET A N 1
ATOM 1777 C CA . MET A 1 233 ? -8.545 -1.330 11.599 1.00 95.38 233 MET A CA 1
ATOM 1778 C C . MET A 1 233 ? -8.426 -1.164 13.115 1.00 95.38 233 MET A C 1
ATOM 1780 O O . MET A 1 233 ? -7.929 -2.072 13.781 1.00 95.38 233 MET A O 1
ATOM 1784 N N . LYS A 1 234 ? -8.910 -0.039 13.657 1.00 93.56 234 LYS A N 1
ATOM 1785 C CA . LYS A 1 234 ? -8.915 0.218 15.097 1.00 93.56 234 LYS A CA 1
ATOM 1786 C C . LYS A 1 234 ? -9.828 -0.750 15.849 1.00 93.56 234 LYS A C 1
ATOM 1788 O O . LYS A 1 234 ? -9.407 -1.303 16.862 1.00 93.56 234 LYS A O 1
ATOM 1793 N N . GLU A 1 235 ? -11.026 -1.010 15.330 1.00 95.50 235 GLU A N 1
ATOM 1794 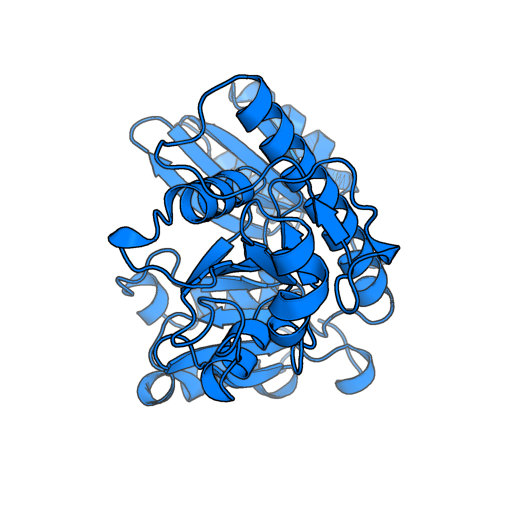C CA . GLU A 1 235 ? -11.953 -1.969 15.945 1.00 95.50 235 GLU A CA 1
ATOM 1795 C C . GLU A 1 235 ? -11.410 -3.397 15.936 1.00 95.50 235 GLU A C 1
ATOM 1797 O O . GLU A 1 235 ? -11.443 -4.091 16.954 1.00 95.50 235 GLU A O 1
ATOM 1802 N N . ILE A 1 236 ? -10.809 -3.814 14.820 1.00 96.44 236 ILE A N 1
ATOM 1803 C CA . ILE A 1 236 ? -10.130 -5.108 14.721 1.00 96.44 236 ILE A CA 1
ATOM 1804 C C . ILE A 1 236 ? -8.990 -5.200 15.751 1.00 96.44 236 ILE A C 1
ATOM 1806 O O . ILE A 1 236 ? -8.878 -6.211 16.445 1.00 96.44 236 ILE A O 1
ATOM 1810 N N . GLU A 1 237 ? -8.163 -4.157 15.888 1.00 94.56 237 GLU A N 1
ATOM 1811 C CA . GLU A 1 237 ? -7.079 -4.112 16.881 1.00 94.56 237 GLU A CA 1
ATOM 1812 C C . GLU A 1 237 ? -7.602 -4.234 18.323 1.00 94.56 237 GLU A C 1
ATOM 1814 O O . GLU A 1 237 ? -7.016 -4.960 19.129 1.00 94.56 237 GLU A O 1
ATOM 1819 N N . ASN A 1 238 ? -8.712 -3.565 18.641 1.00 94.25 238 ASN A N 1
ATOM 1820 C CA . ASN A 1 238 ? -9.306 -3.559 19.978 1.00 94.25 238 ASN A CA 1
ATOM 1821 C C . ASN A 1 238 ? -9.951 -4.907 20.349 1.00 94.25 238 ASN A C 1
ATOM 1823 O O . ASN A 1 238 ? -9.875 -5.332 21.505 1.00 94.25 238 ASN A O 1
ATOM 1827 N N . GLN A 1 239 ? -10.592 -5.577 19.386 1.00 96.62 239 GLN A N 1
ATOM 1828 C CA . GLN A 1 239 ? -11.438 -6.751 19.635 1.00 96.62 239 GLN A CA 1
ATOM 1829 C C . GLN A 1 239 ? -10.750 -8.094 19.339 1.00 96.62 239 GLN A C 1
ATOM 1831 O O . GLN A 1 239 ? -11.240 -9.137 19.779 1.00 96.62 239 GLN A O 1
ATOM 1836 N N . VAL A 1 240 ? -9.599 -8.099 18.651 1.00 96.12 240 VAL A N 1
ATOM 1837 C CA . VAL A 1 240 ? -8.838 -9.317 18.307 1.00 96.12 240 VAL A CA 1
ATOM 1838 C C . VAL A 1 240 ? -7.447 -9.306 18.977 1.00 96.12 240 VAL A C 1
ATOM 1840 O O . VAL A 1 240 ? -6.456 -8.880 18.376 1.00 96.12 240 VAL A O 1
ATOM 1843 N N . PRO A 1 241 ? -7.315 -9.825 20.219 1.00 93.25 241 PRO A N 1
ATOM 1844 C CA . PRO A 1 241 ? -6.080 -9.745 21.011 1.00 93.25 241 PRO A CA 1
ATOM 1845 C C . PRO A 1 241 ? -4.858 -10.436 20.391 1.00 93.25 241 PRO A C 1
ATOM 1847 O O . PRO A 1 241 ? -3.715 -10.156 20.761 1.00 93.25 241 PRO A O 1
ATOM 1850 N N . GLU A 1 242 ? -5.068 -11.389 19.482 1.00 93.88 242 GLU A N 1
ATOM 1851 C CA . GLU A 1 242 ? -3.993 -12.105 18.795 1.00 93.88 242 GLU A CA 1
ATOM 1852 C C . GLU A 1 242 ? -3.153 -11.204 17.890 1.00 93.88 242 GLU A C 1
ATOM 1854 O O . GLU A 1 242 ? -1.991 -11.520 17.632 1.00 93.88 242 GLU A O 1
ATOM 1859 N N . ILE A 1 243 ? -3.689 -10.057 17.472 1.00 92.12 243 ILE A N 1
ATOM 1860 C CA . ILE A 1 243 ? -2.977 -9.073 16.654 1.00 92.12 243 ILE A CA 1
ATOM 1861 C C . ILE A 1 243 ? -1.750 -8.547 17.392 1.00 92.12 243 ILE A C 1
ATOM 1863 O O . ILE A 1 243 ? -0.651 -8.564 16.840 1.00 92.12 243 ILE A O 1
ATOM 1867 N N . THR A 1 244 ? -1.900 -8.175 18.667 1.00 86.50 244 THR A N 1
ATOM 1868 C CA . THR A 1 244 ? -0.798 -7.671 19.505 1.00 86.50 244 THR A CA 1
ATOM 1869 C C . THR A 1 244 ? 0.267 -8.739 19.775 1.00 86.50 244 THR A C 1
ATOM 1871 O O . THR A 1 244 ? 1.401 -8.420 20.126 1.00 86.50 244 THR A O 1
ATOM 1874 N N . ARG A 1 245 ? -0.085 -10.021 19.622 1.00 87.75 245 ARG A N 1
ATOM 1875 C CA . ARG A 1 245 ? 0.825 -11.163 19.808 1.00 87.75 245 ARG A CA 1
ATOM 1876 C C . ARG A 1 245 ? 1.445 -11.650 18.500 1.00 87.75 245 ARG A C 1
ATOM 1878 O O . ARG A 1 245 ? 2.306 -12.529 18.538 1.00 87.75 245 ARG A O 1
ATOM 1885 N N . SER A 1 246 ? 1.003 -11.125 17.358 1.00 87.94 246 SER A N 1
ATOM 1886 C CA . SER A 1 246 ? 1.515 -11.529 16.056 1.00 87.94 246 SER A CA 1
ATOM 1887 C C . SER A 1 246 ? 2.984 -11.138 15.915 1.00 87.94 246 SER A C 1
ATOM 1889 O O . SER A 1 246 ? 3.391 -10.025 16.237 1.00 87.94 246 SER A O 1
ATOM 1891 N N . LEU A 1 247 ? 3.787 -12.069 15.401 1.00 85.44 247 LEU A N 1
ATOM 1892 C CA . LEU A 1 247 ? 5.198 -11.833 15.081 1.00 85.44 247 LEU A CA 1
ATOM 1893 C C . LEU A 1 247 ? 5.378 -11.184 13.701 1.00 85.44 247 LEU A C 1
ATOM 1895 O O . LEU A 1 247 ? 6.502 -10.863 13.313 1.00 85.44 247 LEU A O 1
ATOM 1899 N N . ALA A 1 248 ? 4.295 -11.030 12.934 1.00 85.19 248 ALA A N 1
ATOM 1900 C CA . ALA A 1 248 ? 4.357 -10.405 11.626 1.00 85.19 248 ALA A CA 1
ATOM 1901 C C . ALA A 1 248 ? 4.688 -8.908 11.768 1.00 85.19 248 ALA A C 1
ATOM 1903 O O . ALA A 1 248 ? 4.090 -8.220 12.597 1.00 85.19 248 ALA A O 1
ATOM 1904 N N . PRO A 1 249 ? 5.594 -8.357 10.942 1.00 82.44 249 PRO A N 1
ATOM 1905 C CA . PRO A 1 249 ? 5.831 -6.920 10.931 1.00 82.44 249 PRO A CA 1
ATOM 1906 C C . PRO A 1 249 ? 4.563 -6.203 10.458 1.00 82.44 249 PRO A C 1
ATOM 1908 O O . PRO A 1 249 ? 4.017 -6.559 9.411 1.00 82.44 249 PRO A O 1
ATOM 1911 N N . ALA A 1 250 ? 4.114 -5.192 11.207 1.00 85.50 250 ALA A N 1
ATOM 1912 C CA . ALA A 1 250 ? 2.827 -4.517 10.999 1.00 85.50 250 ALA A CA 1
ATOM 1913 C C . ALA A 1 250 ? 1.670 -5.533 10.827 1.00 85.50 250 ALA A C 1
ATOM 1915 O O . ALA A 1 250 ? 1.249 -5.783 9.690 1.00 85.50 250 ALA A O 1
ATOM 1916 N N . PRO A 1 251 ? 1.196 -6.155 11.928 1.00 91.38 251 PRO A N 1
ATOM 1917 C CA . PRO A 1 251 ? 0.163 -7.197 11.910 1.00 91.38 251 PRO A CA 1
ATOM 1918 C C . PRO A 1 251 ? -1.128 -6.791 11.194 1.00 91.38 251 PRO A C 1
ATOM 1920 O O . PRO A 1 251 ? -1.803 -7.635 10.613 1.00 91.38 251 PRO A O 1
ATOM 1923 N N . LEU A 1 252 ? -1.435 -5.497 11.205 1.00 94.19 252 LEU A N 1
ATOM 1924 C CA . LEU A 1 252 ? -2.481 -4.873 10.413 1.00 94.19 252 LEU A CA 1
ATOM 1925 C C . LEU A 1 252 ? -1.832 -3.968 9.367 1.00 94.19 252 LEU A C 1
ATOM 1927 O O . LEU A 1 252 ? -0.890 -3.230 9.660 1.00 94.19 252 LEU A O 1
ATOM 1931 N N . SER A 1 253 ? -2.295 -4.051 8.126 1.00 93.06 253 SER A N 1
ATOM 1932 C CA . SER A 1 253 ? -1.859 -3.176 7.037 1.00 93.06 253 SER A CA 1
ATOM 1933 C C . SER A 1 253 ? -3.085 -2.573 6.372 1.00 93.06 253 SER A C 1
ATOM 1935 O O . SER A 1 253 ? -3.956 -3.297 5.898 1.00 93.06 253 SER A O 1
ATOM 1937 N N . LEU A 1 254 ? -3.160 -1.248 6.390 1.00 94.19 254 LEU A N 1
ATOM 1938 C CA . LEU A 1 254 ? -4.272 -0.502 5.821 1.00 94.19 254 LEU A CA 1
ATOM 1939 C C . LEU A 1 254 ? -4.139 -0.420 4.296 1.00 94.19 254 LEU A C 1
ATOM 1941 O O . LEU A 1 254 ? -3.024 -0.334 3.778 1.00 94.19 254 LEU A O 1
ATOM 1945 N N . LYS A 1 255 ? -5.283 -0.454 3.619 1.00 95.12 255 LYS A N 1
ATOM 1946 C CA . LYS A 1 255 ? -5.452 -0.311 2.171 1.00 95.12 255 LYS A CA 1
ATOM 1947 C C . LYS A 1 255 ? -6.436 0.826 1.907 1.00 95.12 255 LYS A C 1
ATOM 1949 O O . LYS A 1 255 ? -7.159 1.236 2.819 1.00 95.12 255 LYS A O 1
ATOM 1954 N N . LEU A 1 256 ? -6.541 1.284 0.661 1.00 93.88 256 LEU A N 1
ATOM 1955 C CA . LEU A 1 256 ? -7.459 2.378 0.316 1.00 93.88 256 LEU A CA 1
ATOM 1956 C C . LEU A 1 256 ? -8.928 2.043 0.624 1.00 93.88 256 LEU A C 1
ATOM 1958 O O . LEU A 1 256 ? -9.693 2.919 1.019 1.00 93.88 256 LEU A O 1
ATOM 1962 N N . THR A 1 257 ? -9.315 0.779 0.455 1.00 94.75 257 THR A N 1
ATOM 1963 C CA . THR A 1 257 ? -10.702 0.298 0.601 1.00 94.75 257 THR A CA 1
ATOM 1964 C C . THR A 1 257 ? -10.817 -0.902 1.543 1.00 94.75 257 THR A C 1
ATOM 1966 O O . THR A 1 257 ? -11.817 -1.614 1.542 1.00 94.75 257 THR A O 1
ATOM 1969 N N . GLY A 1 258 ? -9.799 -1.165 2.362 1.00 96.56 258 GLY A N 1
ATOM 1970 C CA . GLY A 1 258 ? -9.762 -2.394 3.145 1.00 96.56 258 GLY A CA 1
ATOM 1971 C C . GLY A 1 258 ? -8.560 -2.513 4.065 1.00 96.56 258 GLY A C 1
ATOM 1972 O O . GLY A 1 258 ? -7.837 -1.551 4.326 1.00 96.56 258 GLY A O 1
ATOM 1973 N N . ILE A 1 259 ? -8.366 -3.717 4.596 1.00 97.31 259 ILE A N 1
ATOM 1974 C CA . ILE A 1 259 ? -7.344 -4.022 5.596 1.00 97.31 259 ILE A CA 1
ATOM 1975 C C . ILE A 1 259 ? -6.812 -5.429 5.339 1.00 97.31 259 ILE A C 1
ATOM 1977 O O . ILE A 1 259 ? -7.572 -6.376 5.142 1.00 97.31 259 ILE A O 1
ATOM 1981 N N . ARG A 1 260 ? -5.493 -5.601 5.403 1.00 97.19 260 ARG A N 1
ATOM 1982 C CA . ARG A 1 260 ? -4.870 -6.920 5.504 1.00 97.19 260 ARG A CA 1
ATOM 1983 C C . ARG A 1 260 ? -4.555 -7.229 6.961 1.00 97.19 260 ARG A C 1
ATOM 1985 O O . ARG A 1 260 ? -3.777 -6.514 7.596 1.00 97.19 260 ARG A O 1
ATOM 1992 N N . VAL A 1 261 ? -5.110 -8.327 7.464 1.00 97.31 261 VAL A N 1
ATOM 1993 C CA . VAL A 1 261 ? -4.856 -8.839 8.813 1.00 97.31 261 VAL A CA 1
ATOM 1994 C C . VAL A 1 261 ? -3.913 -10.035 8.703 1.00 97.31 261 VAL A C 1
ATOM 1996 O O . VAL A 1 261 ? -4.280 -11.098 8.203 1.00 97.31 261 VAL A O 1
ATOM 1999 N N . LYS A 1 262 ? -2.670 -9.874 9.173 1.00 95.69 262 LYS A N 1
ATOM 2000 C CA . LYS A 1 262 ? -1.592 -10.879 9.099 1.00 95.69 262 LYS A CA 1
ATOM 2001 C C . LYS A 1 262 ? -1.722 -11.938 10.193 1.00 95.69 262 LYS A C 1
ATOM 2003 O O . LYS A 1 262 ? -0.796 -12.190 10.967 1.00 95.69 262 LYS A O 1
ATOM 2008 N N . LEU A 1 263 ? -2.903 -12.540 10.247 1.00 96.50 263 LEU A N 1
ATOM 2009 C CA . LEU A 1 263 ? -3.236 -13.723 11.023 1.00 96.50 263 LEU A CA 1
ATOM 2010 C C . LEU A 1 263 ? -3.675 -14.828 10.049 1.00 96.50 263 LEU A C 1
ATOM 2012 O O . LEU A 1 263 ? -4.278 -14.509 9.024 1.00 96.50 263 LEU A O 1
ATOM 2016 N N . PRO A 1 264 ? -3.375 -16.109 10.325 1.00 95.81 264 PRO A N 1
ATOM 2017 C CA . PRO A 1 264 ? -3.828 -17.215 9.483 1.00 95.81 264 PRO A CA 1
ATOM 2018 C C . PRO A 1 264 ? -5.355 -17.231 9.323 1.00 95.81 264 PRO A C 1
ATOM 2020 O O . PRO A 1 264 ? -6.072 -17.289 10.323 1.00 95.81 264 PRO A O 1
ATOM 2023 N N . TYR A 1 265 ? -5.841 -17.221 8.078 1.00 97.44 265 TYR A N 1
ATOM 2024 C CA . TYR A 1 265 ? -7.270 -17.164 7.761 1.00 97.44 265 TYR A CA 1
ATOM 2025 C C . TYR A 1 265 ? -8.045 -18.285 8.440 1.00 97.44 265 TYR A C 1
ATOM 2027 O O . TYR A 1 265 ? -8.918 -18.005 9.254 1.00 97.44 265 TYR A O 1
ATOM 2035 N N . ASP A 1 266 ? -7.633 -19.533 8.210 1.00 97.19 266 ASP A N 1
ATOM 2036 C CA . ASP A 1 266 ? -8.330 -20.738 8.681 1.00 97.19 266 ASP A CA 1
ATOM 2037 C C . ASP A 1 266 ? -8.469 -20.819 10.218 1.00 97.19 266 ASP A C 1
ATOM 2039 O O . ASP A 1 266 ? -9.222 -21.646 10.723 1.00 97.19 266 ASP A O 1
ATOM 2043 N N . LEU A 1 267 ? -7.729 -19.995 10.973 1.00 96.44 267 LEU A N 1
ATOM 2044 C CA . LEU A 1 267 ? -7.764 -19.970 12.438 1.00 96.44 267 LEU A CA 1
ATOM 2045 C C . LEU A 1 267 ? -8.516 -18.766 13.017 1.00 96.44 267 LEU A C 1
ATOM 2047 O O . LEU A 1 267 ? -9.008 -18.853 14.141 1.00 96.44 267 LEU A O 1
ATOM 2051 N N . PHE A 1 268 ? -8.547 -17.634 12.309 1.00 97.06 268 PHE A N 1
ATOM 2052 C CA . PHE A 1 268 ? -8.945 -16.351 12.898 1.00 97.06 268 PHE A CA 1
ATOM 2053 C C . PHE A 1 268 ? -9.997 -15.573 12.098 1.00 97.06 268 PHE A C 1
ATOM 2055 O O . PHE A 1 268 ? -10.472 -14.559 12.610 1.00 97.06 268 PHE A O 1
ATOM 2062 N N . HIS A 1 269 ? -10.389 -16.014 10.896 1.00 97.19 269 HIS A N 1
ATOM 2063 C CA . HIS A 1 269 ? -11.326 -15.257 10.054 1.00 97.19 269 HIS A CA 1
ATOM 2064 C C . HIS A 1 269 ? -12.671 -14.997 10.751 1.00 97.19 269 HIS A C 1
ATOM 2066 O O . HIS A 1 269 ? -13.120 -13.856 10.761 1.00 97.19 269 HIS A O 1
ATOM 2072 N N . GLU A 1 270 ? -13.237 -15.986 11.455 1.00 97.50 270 GLU A N 1
ATOM 2073 C CA . GLU A 1 270 ? -14.502 -15.822 12.188 1.00 97.50 270 GLU A CA 1
ATOM 2074 C C . GLU A 1 270 ? -14.420 -14.734 13.269 1.00 97.50 270 GLU A C 1
ATOM 2076 O O . GLU A 1 270 ? -15.394 -14.031 13.527 1.00 97.50 270 GLU A O 1
ATOM 2081 N N . LYS A 1 271 ? -13.258 -14.559 13.916 1.00 97.00 271 LYS A N 1
ATOM 2082 C CA . LYS A 1 271 ? -13.087 -13.492 14.915 1.00 97.00 271 LYS A CA 1
ATOM 2083 C C . LYS A 1 271 ? -13.110 -12.117 14.264 1.00 97.00 271 LYS A C 1
ATOM 2085 O O . LYS A 1 271 ? -13.696 -11.202 14.823 1.00 97.00 271 LYS A O 1
ATOM 2090 N N . VAL A 1 272 ? -12.482 -11.993 13.096 1.00 97.25 272 VAL A N 1
ATOM 2091 C CA . VAL A 1 272 ? -12.466 -10.752 12.315 1.00 97.25 272 VAL A CA 1
ATOM 2092 C C . VAL A 1 272 ? -13.866 -10.452 11.765 1.00 97.25 272 VAL A C 1
ATOM 2094 O O . VAL A 1 272 ? -14.328 -9.325 11.872 1.00 97.25 272 VAL A O 1
ATOM 2097 N N . GLU A 1 273 ? -14.586 -11.460 11.270 1.00 97.25 273 GLU A N 1
ATOM 2098 C CA . GLU A 1 273 ? -15.978 -11.347 10.799 1.00 97.25 273 GLU A CA 1
ATOM 2099 C C . GLU A 1 273 ? -16.955 -10.864 11.874 1.00 97.25 273 GLU A C 1
ATOM 2101 O O . GLU A 1 273 ? -17.919 -10.163 11.556 1.00 97.25 273 GLU A O 1
ATOM 2106 N N . ASN A 1 274 ? -16.708 -11.236 13.133 1.00 97.25 274 ASN A N 1
ATOM 2107 C CA . ASN A 1 274 ? -17.547 -10.905 14.282 1.00 97.25 274 ASN A CA 1
ATOM 2108 C C . ASN A 1 274 ? -17.140 -9.619 15.014 1.00 97.25 274 ASN A C 1
ATOM 2110 O O . ASN A 1 274 ? -17.699 -9.357 16.074 1.00 97.25 274 ASN A O 1
ATOM 2114 N N . VAL A 1 275 ? -16.198 -8.830 14.487 1.00 97.56 275 VAL A N 1
ATOM 2115 C CA . VAL A 1 275 ? -15.903 -7.495 15.032 1.00 97.56 275 VAL A CA 1
ATOM 2116 C C . VAL A 1 275 ? -17.159 -6.632 14.925 1.00 97.56 275 VAL A C 1
ATOM 2118 O O . VAL A 1 275 ? -17.723 -6.501 13.838 1.00 97.56 275 VAL A O 1
ATOM 2121 N N . GLU A 1 276 ? -17.604 -6.081 16.051 1.00 95.81 276 GLU A N 1
ATOM 2122 C CA . GLU A 1 276 ? -18.838 -5.297 16.172 1.00 95.81 276 GLU A CA 1
ATOM 2123 C C . GLU A 1 276 ? -18.521 -3.801 16.203 1.00 95.81 276 GLU A C 1
ATOM 2125 O O . GLU A 1 276 ? -17.577 -3.377 16.865 1.00 95.81 276 GLU A O 1
ATOM 2130 N N . PHE A 1 277 ? -19.311 -2.994 15.499 1.00 94.00 277 PHE A N 1
ATOM 2131 C CA . PHE A 1 277 ? -19.243 -1.536 15.588 1.00 94.00 277 PHE A CA 1
ATOM 2132 C C . PHE A 1 277 ? -20.292 -1.012 16.576 1.00 94.00 277 PHE A C 1
ATOM 2134 O O . PHE A 1 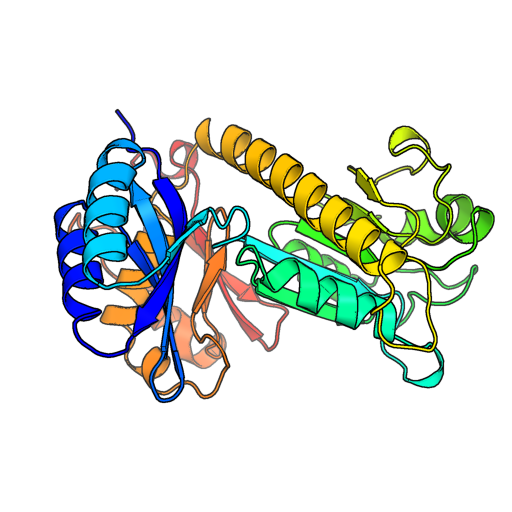277 ? -21.345 -1.628 16.754 1.00 94.00 277 PHE A O 1
ATOM 2141 N N . ASP A 1 278 ? -20.042 0.150 17.185 1.00 89.38 278 ASP A N 1
ATOM 2142 C CA . ASP A 1 278 ? -20.955 0.776 18.157 1.00 89.38 278 ASP A CA 1
ATOM 2143 C C . ASP A 1 278 ? -22.359 1.048 17.581 1.00 89.38 278 ASP A C 1
ATOM 2145 O O . ASP A 1 278 ? -23.356 1.040 18.304 1.00 89.38 278 ASP A O 1
ATOM 2149 N N . GLU A 1 279 ? -22.462 1.256 16.266 1.00 90.62 279 GLU A N 1
ATOM 2150 C CA . GLU A 1 279 ? -23.720 1.440 15.540 1.00 90.62 279 GLU A CA 1
ATOM 2151 C C . GLU A 1 279 ? -24.537 0.143 15.392 1.00 90.62 279 GLU A C 1
ATOM 2153 O O . GLU A 1 279 ? -25.689 0.189 14.954 1.00 90.62 279 GLU A O 1
ATOM 2158 N N . GLY A 1 280 ? -23.964 -1.011 15.753 1.00 89.19 280 GLY A N 1
ATOM 2159 C CA . GLY A 1 280 ? -24.591 -2.331 15.718 1.00 89.19 280 GLY A CA 1
ATOM 2160 C C . GLY A 1 280 ? -24.176 -3.308 14.602 1.00 89.19 280 GLY A C 1
ATOM 2161 O O . GLY A 1 280 ? -24.297 -4.508 14.858 1.00 89.19 280 GLY A O 1
ATOM 2162 N N . PRO A 1 281 ? -23.726 -2.907 13.391 1.00 92.94 281 PRO A N 1
ATOM 2163 C CA . PRO A 1 281 ? -23.351 -3.880 12.367 1.00 92.94 281 PRO A CA 1
ATOM 2164 C C . PRO A 1 281 ? -22.038 -4.585 12.722 1.00 92.94 281 PRO A C 1
ATOM 2166 O O . PRO A 1 281 ? -21.183 -4.041 13.426 1.00 92.94 281 PRO A O 1
ATOM 2169 N N . LYS A 1 282 ? -21.861 -5.796 12.194 1.00 95.81 282 LYS A N 1
ATOM 2170 C CA . LYS A 1 282 ? -20.592 -6.526 12.228 1.00 95.81 282 LYS A CA 1
ATOM 2171 C C . LYS A 1 282 ? -19.752 -6.208 11.004 1.00 95.81 282 LYS A C 1
ATOM 2173 O O . LYS A 1 282 ? -20.265 -5.811 9.960 1.00 95.81 282 LYS A O 1
ATOM 2178 N N . LEU A 1 283 ? -18.451 -6.472 11.087 1.00 96.50 283 LEU A N 1
ATOM 2179 C CA . LEU A 1 283 ? -17.556 -6.314 9.943 1.00 96.50 283 LEU A CA 1
ATOM 2180 C C . LEU A 1 283 ? -17.986 -7.175 8.744 1.00 96.50 283 LEU A C 1
ATOM 2182 O O . LEU A 1 283 ? -17.917 -6.712 7.611 1.00 96.50 283 LEU A O 1
ATOM 2186 N N . SER A 1 284 ? -18.491 -8.386 8.989 1.00 96.56 284 SER A N 1
ATOM 2187 C CA . SER A 1 284 ? -19.040 -9.266 7.944 1.00 96.56 284 SER A CA 1
ATOM 2188 C C . SER A 1 284 ? -20.300 -8.730 7.250 1.00 96.56 284 SER A C 1
ATOM 2190 O O . SER A 1 284 ? -20.589 -9.149 6.131 1.00 96.56 284 SER A O 1
ATOM 2192 N N . ASP A 1 285 ? -21.024 -7.782 7.855 1.00 95.38 285 ASP A N 1
ATOM 2193 C CA . ASP A 1 285 ? -22.194 -7.156 7.225 1.00 95.38 285 ASP A CA 1
ATOM 2194 C C . ASP A 1 285 ? -21.789 -6.103 6.177 1.00 95.38 285 ASP A C 1
ATOM 2196 O O . ASP A 1 285 ? -22.572 -5.777 5.284 1.00 95.38 285 ASP A O 1
ATOM 2200 N N . ILE A 1 286 ? -20.567 -5.565 6.278 1.00 95.94 286 ILE A N 1
ATOM 2201 C CA . ILE A 1 286 ? -20.105 -4.400 5.504 1.00 95.94 286 ILE A CA 1
ATOM 2202 C C . ILE A 1 286 ? -18.807 -4.645 4.721 1.00 95.94 286 ILE A C 1
ATOM 2204 O O . ILE A 1 286 ? -18.328 -3.748 4.027 1.00 95.94 286 ILE A O 1
ATOM 2208 N N . ALA A 1 287 ? -18.213 -5.834 4.823 1.00 97.25 287 ALA A N 1
ATOM 2209 C CA . ALA A 1 287 ? -16.958 -6.177 4.167 1.00 97.25 287 ALA A CA 1
ATOM 2210 C C . ALA A 1 287 ? -16.916 -7.647 3.732 1.00 97.25 287 ALA A C 1
ATOM 2212 O O . ALA A 1 287 ? -17.420 -8.531 4.423 1.00 97.25 287 ALA A O 1
ATOM 2213 N N . ASP A 1 288 ? -16.248 -7.915 2.612 1.00 97.62 288 ASP A N 1
ATOM 2214 C CA . ASP A 1 288 ? -15.907 -9.270 2.193 1.00 97.62 288 ASP A CA 1
ATOM 2215 C C . ASP A 1 288 ? -14.606 -9.710 2.871 1.00 97.62 288 ASP A C 1
ATOM 2217 O O . ASP A 1 288 ? -13.567 -9.050 2.767 1.00 97.62 288 ASP A O 1
ATOM 2221 N N . ILE A 1 289 ? -14.654 -10.846 3.567 1.00 98.12 289 ILE A N 1
ATOM 2222 C CA . ILE A 1 289 ? -13.531 -11.370 4.350 1.00 98.12 289 ILE A CA 1
ATOM 2223 C C . ILE A 1 289 ? -13.041 -12.654 3.694 1.00 98.12 289 ILE A C 1
ATOM 2225 O O . ILE A 1 289 ? -13.679 -13.706 3.739 1.00 98.12 289 ILE A O 1
ATOM 2229 N N . THR A 1 290 ? -11.889 -12.561 3.037 1.00 98.00 290 THR A N 1
ATOM 2230 C CA . THR A 1 290 ? -11.386 -13.609 2.147 1.00 98.00 290 THR A CA 1
ATOM 2231 C C . THR A 1 290 ? -9.981 -14.060 2.519 1.00 98.00 290 THR A C 1
ATOM 2233 O O . THR A 1 290 ? -9.222 -13.373 3.210 1.00 98.00 290 THR A O 1
ATOM 2236 N N . LYS A 1 291 ? -9.633 -15.264 2.062 1.00 97.94 291 LYS A N 1
ATOM 2237 C CA . LYS A 1 291 ? -8.304 -15.841 2.235 1.00 97.94 291 LYS A CA 1
ATOM 2238 C C . LYS A 1 291 ? -7.347 -15.262 1.200 1.00 97.94 291 LYS A C 1
ATOM 2240 O O . LYS A 1 291 ? -7.473 -15.547 0.007 1.00 97.94 291 LYS A O 1
ATOM 2245 N N . SER A 1 292 ? -6.374 -14.491 1.668 1.00 97.00 292 SER A N 1
ATOM 2246 C CA . SER A 1 292 ? -5.373 -13.851 0.822 1.00 97.00 292 SER A CA 1
ATOM 2247 C C . SER A 1 292 ? -4.332 -14.857 0.328 1.00 97.00 292 SER A C 1
ATOM 2249 O O . SER A 1 292 ? -3.910 -15.756 1.056 1.00 97.00 292 SER A O 1
ATOM 2251 N N . LYS A 1 293 ? -3.854 -14.674 -0.900 1.00 95.62 293 LYS A N 1
ATOM 2252 C CA . LYS A 1 293 ? -2.737 -15.408 -1.505 1.00 95.62 293 LYS A CA 1
ATOM 2253 C C . LYS A 1 293 ? -1.397 -15.045 -0.876 1.00 95.62 293 LYS A C 1
ATOM 2255 O O . LYS A 1 293 ? -0.403 -15.724 -1.126 1.00 95.62 293 LYS A O 1
ATOM 2260 N N . LEU A 1 294 ? -1.336 -14.011 -0.041 1.00 93.44 294 LEU A N 1
ATOM 2261 C CA . LEU A 1 294 ? -0.161 -13.727 0.768 1.00 93.44 294 LEU A CA 1
ATOM 2262 C C . LEU A 1 294 ? -0.2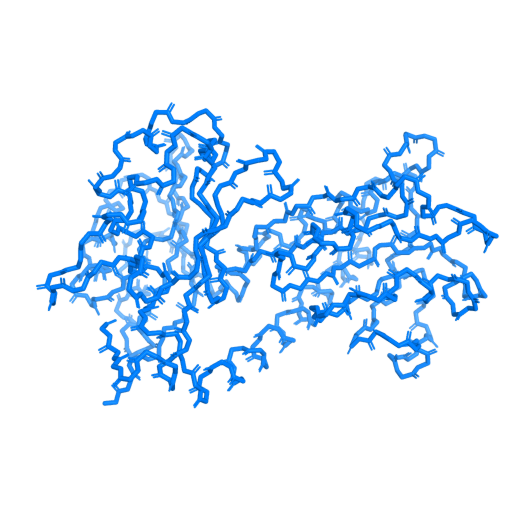23 -14.526 2.074 1.00 93.44 294 LEU A C 1
ATOM 2264 O O . LEU A 1 294 ? -0.939 -14.145 2.999 1.00 93.44 294 LEU A O 1
ATOM 2268 N N . ASN A 1 295 ? 0.548 -15.616 2.154 1.00 91.75 295 ASN A N 1
ATOM 2269 C CA . ASN A 1 295 ? 0.708 -16.449 3.357 1.00 91.75 295 ASN A CA 1
ATOM 2270 C C . ASN A 1 295 ? -0.612 -16.889 4.016 1.00 91.75 295 ASN A C 1
ATOM 2272 O O . ASN A 1 295 ? -0.653 -17.054 5.236 1.00 91.75 295 ASN A O 1
ATOM 2276 N N . ASP A 1 296 ? -1.687 -17.045 3.237 1.00 95.44 296 ASP A N 1
ATOM 2277 C CA . ASP A 1 296 ? -3.009 -17.419 3.746 1.00 95.44 296 ASP A CA 1
ATOM 2278 C C . ASP A 1 296 ? -3.542 -16.468 4.836 1.00 95.44 296 ASP A C 1
ATOM 2280 O O . ASP A 1 296 ? -4.302 -16.873 5.717 1.00 95.44 296 ASP A O 1
ATOM 2284 N N . TYR A 1 297 ? -3.131 -15.197 4.794 1.00 96.56 297 TYR A N 1
ATOM 2285 C CA . TYR A 1 297 ? -3.643 -14.151 5.676 1.00 96.56 297 TYR A CA 1
ATOM 2286 C C . TYR A 1 297 ? -5.099 -13.792 5.376 1.00 96.56 297 TYR A C 1
ATOM 2288 O O . TYR A 1 297 ? -5.668 -14.203 4.364 1.00 96.56 297 TYR A O 1
ATOM 2296 N N . ILE A 1 298 ? -5.702 -12.994 6.252 1.00 98.25 298 ILE A N 1
ATOM 2297 C CA . ILE A 1 298 ? -7.066 -12.499 6.078 1.00 98.25 298 ILE A CA 1
ATOM 2298 C C . ILE A 1 298 ? -7.018 -11.176 5.311 1.00 98.25 298 ILE A C 1
ATOM 2300 O O . ILE A 1 298 ? -6.299 -10.246 5.690 1.00 98.25 298 ILE A O 1
ATOM 2304 N N . LEU A 1 299 ? -7.793 -11.098 4.235 1.00 98.12 299 LEU A N 1
ATOM 2305 C CA . LEU A 1 299 ? -8.033 -9.878 3.479 1.00 98.12 299 LEU A CA 1
ATOM 2306 C C . LEU A 1 299 ? -9.460 -9.404 3.751 1.00 98.12 299 LEU A C 1
ATOM 2308 O O . LEU A 1 299 ? -10.412 -10.137 3.496 1.00 98.12 299 LEU A O 1
ATOM 2312 N N . VAL A 1 300 ? -9.586 -8.187 4.271 1.00 98.38 300 VAL A N 1
ATOM 2313 C CA . VAL A 1 300 ? -10.861 -7.512 4.520 1.00 98.38 300 VAL A CA 1
ATOM 2314 C C . VAL A 1 300 ? -11.039 -6.450 3.445 1.00 98.38 300 VAL A C 1
ATOM 2316 O O . VAL A 1 300 ? -10.277 -5.483 3.409 1.00 98.38 300 VAL A O 1
ATOM 2319 N N . GLN A 1 301 ? -12.038 -6.620 2.586 1.00 97.81 301 GLN A N 1
ATOM 2320 C CA . GLN A 1 301 ? -12.403 -5.659 1.551 1.00 97.81 301 GLN A CA 1
ATOM 2321 C C . GLN A 1 301 ? -13.713 -4.980 1.945 1.00 97.81 301 GLN A C 1
ATOM 2323 O O . GLN A 1 301 ? -14.763 -5.615 1.937 1.00 97.81 301 GLN A O 1
ATOM 2328 N N . ILE A 1 302 ? -13.658 -3.704 2.325 1.00 97.56 302 ILE A N 1
ATOM 2329 C CA . ILE A 1 302 ? -14.843 -2.973 2.779 1.00 97.56 302 ILE A CA 1
ATOM 2330 C C . ILE A 1 302 ? -15.674 -2.603 1.556 1.00 97.56 302 ILE A C 1
ATOM 2332 O O . ILE A 1 302 ? -15.162 -2.065 0.570 1.00 97.56 302 ILE A O 1
ATOM 2336 N N . LYS A 1 303 ? -16.966 -2.908 1.626 1.00 96.25 303 LYS A N 1
ATOM 2337 C CA . LYS A 1 303 ? -17.908 -2.650 0.544 1.00 96.25 303 LYS A CA 1
ATOM 2338 C C . LYS A 1 303 ? -18.215 -1.160 0.456 1.00 96.25 303 LYS A C 1
ATOM 2340 O O . LYS A 1 303 ? -18.232 -0.478 1.485 1.00 96.25 303 LYS A O 1
ATOM 2345 N N . PRO A 1 304 ? -18.466 -0.632 -0.747 1.00 94.31 304 PRO A N 1
ATOM 2346 C CA . PRO A 1 304 ? -18.886 0.748 -0.895 1.00 94.31 304 PRO A CA 1
ATOM 2347 C C . PRO A 1 304 ? -20.266 0.979 -0.269 1.00 94.31 304 PRO A C 1
ATOM 2349 O O . PRO A 1 304 ? -21.099 0.072 -0.166 1.00 94.31 304 PRO A O 1
ATOM 2352 N N . LYS A 1 305 ? -20.534 2.231 0.100 1.00 91.75 305 LYS A N 1
ATOM 2353 C CA . LYS A 1 305 ? -21.818 2.670 0.654 1.00 91.75 305 LYS A CA 1
ATOM 2354 C C . LYS A 1 305 ? -22.998 2.301 -0.241 1.00 91.75 305 LYS A C 1
ATOM 2356 O O . LYS A 1 305 ? -24.063 1.957 0.271 1.00 91.75 305 LYS A O 1
ATOM 2361 N N . SER A 1 306 ? -22.834 2.376 -1.561 1.00 90.94 306 SER A N 1
ATOM 2362 C CA . SER A 1 306 ? -23.894 2.023 -2.510 1.00 90.94 306 SER A CA 1
ATOM 2363 C C . SER A 1 306 ? -24.341 0.556 -2.424 1.00 90.94 306 SER A C 1
ATOM 2365 O O . SER A 1 306 ? -25.506 0.270 -2.703 1.00 90.94 306 SER A O 1
ATOM 2367 N N . GLU A 1 307 ? -23.457 -0.355 -2.006 1.00 92.75 307 GLU A N 1
ATOM 2368 C CA . GLU A 1 307 ? -23.748 -1.786 -1.871 1.00 92.75 307 GLU A CA 1
ATOM 2369 C C . GLU A 1 307 ? -24.379 -2.118 -0.512 1.00 92.75 307 GLU A C 1
ATOM 2371 O O . GLU A 1 307 ? -25.318 -2.909 -0.439 1.00 92.75 307 GLU A O 1
ATOM 2376 N N . VAL A 1 308 ? -23.892 -1.487 0.560 1.00 89.69 308 VAL A N 1
ATOM 2377 C CA . VAL A 1 308 ? -24.341 -1.743 1.941 1.00 89.69 308 VAL A CA 1
ATOM 2378 C C . VAL A 1 308 ? -25.615 -0.958 2.290 1.00 89.69 308 VAL A C 1
ATOM 2380 O O . VAL A 1 308 ? -26.442 -1.405 3.083 1.00 89.69 308 VAL A O 1
ATOM 2383 N N . GLY A 1 309 ? -25.807 0.217 1.683 1.00 85.25 309 GLY A N 1
ATOM 2384 C CA . GLY A 1 309 ? -26.967 1.090 1.890 1.00 85.25 309 GLY A CA 1
ATOM 2385 C C . GLY A 1 309 ? -26.848 2.054 3.077 1.00 85.25 309 GLY A C 1
ATOM 2386 O O . GLY A 1 309 ? -27.733 2.891 3.269 1.00 85.25 309 GLY A O 1
ATOM 2387 N N . PHE A 1 310 ? -25.764 1.983 3.850 1.00 82.75 310 PHE A N 1
ATOM 2388 C CA . PHE A 1 310 ? -25.459 2.899 4.949 1.00 82.75 310 PHE A CA 1
ATOM 2389 C C . PHE A 1 310 ? -23.943 3.110 5.094 1.00 82.75 310 PHE A C 1
ATOM 2391 O O . PHE A 1 310 ? -23.146 2.425 4.459 1.00 82.75 310 PHE A O 1
ATOM 2398 N N . GLU A 1 311 ? -23.565 4.112 5.886 1.00 83.00 311 GLU A N 1
ATOM 2399 C CA . GLU A 1 311 ? -22.181 4.504 6.174 1.00 83.00 311 GLU A CA 1
ATOM 2400 C C . GLU A 1 311 ? -22.066 4.750 7.680 1.00 83.00 311 GLU A C 1
ATOM 2402 O O . GLU A 1 311 ? -22.967 5.380 8.250 1.00 83.00 311 GLU A O 1
ATOM 2407 N N . ILE A 1 312 ? -21.000 4.237 8.295 1.00 81.81 312 ILE A N 1
ATOM 2408 C CA . ILE A 1 312 ? -20.679 4.374 9.721 1.00 81.81 312 ILE A CA 1
ATOM 2409 C C . ILE A 1 312 ? -19.288 4.977 9.907 1.00 81.81 312 ILE A C 1
ATOM 2411 O O . ILE A 1 312 ? -18.314 4.535 9.259 1.00 81.81 312 ILE A O 1
#

Foldseek 3Di:
DPFQWFKKKKKAFPPPCVVLVVVCVVQVKFWQDWDDDPGMIITIITHRPVCVVVSCVVCVVRVMDIGGQLQAQFEEEQEELAPDVVQQCQLSVLLQVLLCVSHYHYDYHGAPQCDDQPRNAHDPLRLQQRLLGQAYEYAEAADPCSQQPGNLNNLPSRPHAYEYEYADQPDAQVSHPNHPYYQYNSHHDNDHDDDPVSVVSSVVVNVVVSVVSVVVLVVCVVFPFLEQQSVLQVLCVVQPVCLVVDPDDSQWRGHRFWIWHNDACVPCQVSSQQRADPVGDGLVLFWDWDQHSPVRTIITGGHTCVVNVHHD

pLDDT: mean 92.08, std 6.16, range [41.34, 98.44]

InterPro domains:
  IPR011312 Methanogenesis marker 7 protein [PIRSF019164] (3-312)
  IPR011312 Methanogenesis marker 7 protein [TIGR03274] (5-308)
  IPR026327 Methyl-coenzyme M reductase, protein C-like [PF04609] (5-275)